Protein AF-A0A6U4EB12-F1 (afdb_monomer_lite)

Foldseek 3Di:
DVVVVVVVVVVVVVVVVVVVVVVVVVVVVVVVVVVVVVVCVLQVAPLQKEWEKEKFWDADPVDGPAIEIDMDTLDIGGPCVQQVDPVLSVQSSVQLVVQDALQFARPDDLVSLVVVLVSNVVSVVVSCVVLVVCVVVVHDHDKFKKKWTFTWHFDPPDPGGHTHTYIYIYTPVRLVVLCVCVVVVHFHHYPDPVCRCVSSVSNSVSVCCVVPVSSIHMDIPDDDDDDDPDPDDPDD

Structure (mmCIF, N/CA/C/O backbone):
data_AF-A0A6U4EB12-F1
#
_entry.id   AF-A0A6U4EB12-F1
#
loop_
_atom_site.group_PDB
_atom_site.id
_atom_site.type_symbol
_atom_site.label_atom_id
_atom_site.label_alt_id
_atom_site.label_comp_id
_atom_site.label_asym_id
_atom_site.label_entity_id
_atom_site.label_seq_id
_atom_site.pdbx_PDB_ins_code
_atom_site.Cartn_x
_atom_site.Cartn_y
_atom_site.Cartn_z
_atom_site.occupancy
_atom_site.B_iso_or_equiv
_atom_site.auth_seq_id
_atom_site.auth_comp_id
_atom_site.auth_asym_id
_atom_site.auth_atom_id
_atom_site.pdbx_PDB_model_num
ATOM 1 N N . MET A 1 1 ? 69.930 -9.845 -41.512 1.00 58.94 1 MET A N 1
ATOM 2 C CA . MET A 1 1 ? 69.292 -9.695 -40.180 1.00 58.94 1 MET A CA 1
ATOM 3 C C . MET A 1 1 ? 68.090 -8.736 -40.204 1.00 58.94 1 MET A C 1
ATOM 5 O O . MET A 1 1 ? 67.512 -8.485 -39.153 1.00 58.94 1 MET A O 1
ATOM 9 N N . ASP A 1 2 ? 67.641 -8.263 -41.375 1.00 63.47 2 ASP A N 1
ATOM 10 C CA . ASP A 1 2 ? 66.684 -7.144 -41.464 1.00 63.47 2 ASP A CA 1
ATOM 11 C C . ASP A 1 2 ? 65.214 -7.553 -41.651 1.00 63.47 2 ASP A C 1
ATOM 13 O O . ASP A 1 2 ? 64.315 -6.820 -41.243 1.00 63.47 2 ASP A O 1
ATOM 17 N N . ALA A 1 3 ? 64.944 -8.763 -42.153 1.00 60.97 3 ALA A N 1
ATOM 18 C CA . ALA A 1 3 ? 63.575 -9.265 -42.326 1.00 60.97 3 ALA A CA 1
ATOM 19 C C . ALA A 1 3 ? 62.827 -9.462 -40.988 1.00 60.97 3 ALA A C 1
ATOM 21 O O . ALA A 1 3 ? 61.626 -9.212 -40.899 1.00 60.97 3 ALA A O 1
ATOM 22 N N . VAL A 1 4 ? 63.544 -9.839 -39.920 1.00 67.56 4 VAL A N 1
ATOM 23 C CA . VAL A 1 4 ? 62.965 -10.045 -38.578 1.00 67.56 4 VAL A CA 1
ATOM 24 C C . VAL A 1 4 ? 62.543 -8.714 -37.937 1.00 67.56 4 VAL A C 1
ATOM 26 O O . VAL A 1 4 ? 61.492 -8.639 -37.304 1.00 67.56 4 VAL A O 1
ATOM 29 N N . LYS A 1 5 ? 63.312 -7.636 -38.156 1.00 67.75 5 LYS A N 1
ATOM 30 C CA . LYS A 1 5 ? 62.988 -6.290 -37.648 1.00 67.75 5 LYS A CA 1
ATOM 31 C C . LYS A 1 5 ? 61.786 -5.670 -38.367 1.00 67.75 5 LYS A C 1
ATOM 33 O O . LYS A 1 5 ? 60.989 -4.974 -37.742 1.00 67.75 5 LYS A O 1
ATOM 38 N N . PHE A 1 6 ? 61.626 -5.949 -39.662 1.00 69.69 6 PHE A N 1
ATOM 39 C CA . PHE A 1 6 ? 60.487 -5.459 -40.440 1.00 69.69 6 PHE A CA 1
ATOM 40 C C . PHE A 1 6 ? 59.164 -6.115 -40.005 1.00 69.69 6 PHE A C 1
ATOM 42 O O . PHE A 1 6 ? 58.177 -5.417 -39.767 1.00 69.69 6 PHE A O 1
ATOM 49 N N . GLY A 1 7 ? 59.164 -7.439 -39.801 1.00 70.50 7 GLY A N 1
ATOM 50 C CA . GLY A 1 7 ? 57.990 -8.171 -39.313 1.00 70.50 7 GLY A CA 1
ATOM 51 C C . GLY A 1 7 ? 57.535 -7.735 -37.914 1.00 70.50 7 GLY A C 1
ATOM 52 O O . GLY A 1 7 ? 56.336 -7.577 -37.681 1.00 70.50 7 GLY A O 1
ATOM 53 N N . SER A 1 8 ? 58.475 -7.454 -37.000 1.00 75.75 8 SER A N 1
ATOM 54 C CA . SER A 1 8 ? 58.134 -7.006 -35.640 1.00 75.75 8 SER A CA 1
ATOM 55 C C . SER A 1 8 ? 57.513 -5.601 -35.618 1.00 75.75 8 SER A C 1
ATOM 57 O O . SER A 1 8 ? 56.608 -5.343 -34.827 1.00 75.75 8 SER A O 1
ATOM 59 N N . SER A 1 9 ? 57.942 -4.701 -36.513 1.00 81.94 9 SER A N 1
ATOM 60 C CA . SER A 1 9 ? 57.385 -3.344 -36.620 1.00 81.94 9 SER A CA 1
ATOM 61 C C . SER A 1 9 ? 55.936 -3.345 -37.122 1.00 81.94 9 SER A C 1
ATOM 63 O O . SER A 1 9 ? 55.099 -2.611 -36.594 1.00 81.94 9 SER A O 1
ATOM 65 N N . ILE A 1 10 ? 55.612 -4.201 -38.098 1.00 81.38 10 ILE A N 1
ATOM 66 C CA . ILE A 1 10 ? 54.242 -4.349 -38.615 1.00 81.38 10 ILE A CA 1
ATOM 67 C C . ILE A 1 10 ? 53.327 -4.970 -37.553 1.00 81.38 10 ILE A C 1
ATOM 69 O O . ILE A 1 10 ? 52.237 -4.451 -37.313 1.00 81.38 10 ILE A O 1
ATOM 73 N N . ALA A 1 11 ? 53.780 -6.026 -36.870 1.00 79.38 11 ALA A N 1
ATOM 74 C CA . ALA A 1 11 ? 53.002 -6.681 -35.820 1.00 79.38 11 ALA A CA 1
ATOM 75 C C . ALA A 1 11 ? 52.651 -5.724 -34.665 1.00 79.38 11 ALA A C 1
ATOM 77 O O . ALA A 1 11 ? 51.507 -5.709 -34.214 1.00 79.38 11 ALA A O 1
ATOM 78 N N . MET A 1 12 ? 53.592 -4.871 -34.234 1.00 79.44 12 MET A N 1
ATOM 79 C CA . MET A 1 12 ? 53.325 -3.860 -33.200 1.00 79.44 12 MET A CA 1
ATOM 80 C C . MET A 1 12 ? 52.279 -2.827 -33.636 1.00 79.44 12 MET A C 1
ATOM 82 O O . MET A 1 12 ? 51.415 -2.469 -32.840 1.00 79.44 12 MET A O 1
ATOM 86 N N . LYS A 1 13 ? 52.308 -2.374 -34.899 1.00 84.25 13 LYS A N 1
ATOM 87 C CA . LYS A 1 13 ? 51.302 -1.434 -35.425 1.00 84.25 13 LYS A CA 1
ATOM 88 C C . LYS A 1 13 ? 49.907 -2.057 -35.494 1.00 84.25 13 LYS A C 1
ATOM 90 O O . LYS A 1 13 ? 48.936 -1.389 -35.159 1.00 84.25 13 LYS A O 1
ATOM 95 N N . ILE A 1 14 ? 49.807 -3.331 -35.883 1.00 83.69 14 ILE A N 1
ATOM 96 C CA . ILE A 1 14 ? 48.529 -4.058 -35.923 1.00 83.69 14 ILE A CA 1
ATOM 97 C C . ILE A 1 14 ? 47.961 -4.232 -34.509 1.00 83.69 14 ILE A C 1
ATOM 99 O O . ILE A 1 14 ? 46.783 -3.959 -34.301 1.00 83.69 14 ILE A O 1
ATOM 103 N N . MET A 1 15 ? 48.786 -4.624 -33.530 1.00 81.12 15 MET A N 1
ATOM 104 C CA . MET A 1 15 ? 48.341 -4.767 -32.137 1.00 81.12 15 MET A CA 1
ATOM 105 C C . MET A 1 15 ? 47.904 -3.429 -31.524 1.00 81.12 15 MET A C 1
ATOM 107 O O . MET A 1 15 ? 46.876 -3.379 -30.852 1.00 81.12 15 MET A O 1
ATOM 111 N N . ALA A 1 16 ? 48.637 -2.340 -31.785 1.00 80.50 16 ALA A N 1
ATOM 112 C CA . ALA A 1 16 ? 48.252 -1.003 -31.331 1.00 80.50 16 ALA A CA 1
ATOM 113 C C . ALA A 1 16 ? 46.906 -0.567 -31.935 1.00 80.50 16 ALA A C 1
ATOM 115 O O . ALA A 1 16 ? 46.008 -0.153 -31.206 1.00 80.50 16 ALA A O 1
ATOM 116 N N . PHE A 1 17 ? 46.726 -0.763 -33.245 1.00 86.50 17 PHE A N 1
ATOM 117 C CA . PHE A 1 17 ? 45.477 -0.454 -33.941 1.00 86.50 17 PHE A CA 1
ATOM 118 C C . PHE A 1 17 ? 44.291 -1.294 -33.433 1.00 86.50 17 PHE A C 1
ATOM 120 O O . PHE A 1 17 ? 43.195 -0.774 -33.233 1.00 86.50 17 PHE A O 1
ATOM 127 N N . GLN A 1 18 ? 44.503 -2.586 -33.155 1.00 87.69 18 GLN A N 1
ATOM 128 C CA . GLN A 1 18 ? 43.494 -3.444 -32.521 1.00 87.69 18 GLN A CA 1
ATOM 129 C C . GLN A 1 18 ? 43.124 -2.953 -31.113 1.00 87.69 18 GLN A C 1
ATOM 131 O O . GLN A 1 18 ? 41.944 -2.955 -30.756 1.00 87.69 18 GLN A O 1
ATOM 136 N N . GLY A 1 19 ? 44.108 -2.498 -30.331 1.00 87.56 19 GLY A N 1
ATOM 137 C CA . GLY A 1 19 ? 43.889 -1.902 -29.013 1.00 87.56 19 GLY A CA 1
ATOM 138 C C . GLY A 1 19 ? 43.045 -0.626 -29.075 1.00 87.56 19 GLY A C 1
ATOM 139 O O . GLY A 1 19 ? 42.091 -0.487 -28.309 1.00 87.56 19 GLY A O 1
ATOM 140 N N . GLU A 1 20 ? 43.334 0.266 -30.026 1.00 89.69 20 GLU A N 1
ATOM 141 C CA . GLU A 1 20 ? 42.561 1.494 -30.255 1.00 89.69 20 GLU A CA 1
ATOM 142 C C . GLU A 1 20 ? 41.112 1.189 -30.654 1.00 89.69 20 GLU A C 1
ATOM 144 O O . GLU A 1 20 ? 40.181 1.730 -30.053 1.00 89.69 20 GLU A O 1
ATOM 149 N N . ILE A 1 21 ? 40.898 0.259 -31.595 1.00 92.00 21 ILE A N 1
ATOM 150 C CA . ILE A 1 21 ? 39.550 -0.174 -31.993 1.00 92.00 21 ILE A CA 1
ATOM 151 C C . ILE A 1 21 ? 38.784 -0.743 -30.792 1.00 92.00 21 ILE A C 1
ATOM 153 O O . ILE A 1 21 ? 37.623 -0.387 -30.575 1.00 92.00 21 ILE A O 1
ATOM 157 N N . SER A 1 22 ? 39.424 -1.597 -29.988 1.00 92.50 22 SER A N 1
ATOM 158 C CA . SER A 1 22 ? 38.798 -2.195 -28.804 1.00 92.50 22 SER A CA 1
ATOM 159 C C . SER A 1 22 ? 38.416 -1.140 -27.759 1.00 92.50 22 SER A C 1
ATOM 161 O O . SER A 1 22 ? 37.347 -1.233 -27.148 1.00 92.50 22 SER A O 1
ATOM 163 N N . ALA A 1 23 ? 39.256 -0.120 -27.557 1.00 92.31 23 ALA A N 1
ATOM 164 C CA . ALA A 1 23 ? 38.980 0.972 -26.628 1.00 92.31 23 ALA A CA 1
ATOM 165 C C . ALA A 1 23 ? 37.786 1.823 -27.090 1.00 92.31 23 ALA A C 1
ATOM 167 O O . ALA A 1 23 ? 36.882 2.089 -26.294 1.00 92.31 23 ALA A O 1
ATOM 168 N N . VAL A 1 24 ? 37.729 2.180 -28.379 1.00 94.25 24 VAL A N 1
ATOM 169 C CA . VAL A 1 24 ? 36.593 2.925 -28.949 1.00 94.25 24 VAL A CA 1
ATOM 170 C C . VAL A 1 24 ? 35.301 2.111 -28.854 1.00 94.25 24 VAL A C 1
ATOM 172 O O . VAL A 1 24 ? 34.283 2.636 -28.403 1.00 94.25 24 VAL A O 1
ATOM 175 N N . ALA A 1 25 ? 35.332 0.821 -29.201 1.00 94.69 25 ALA A N 1
ATOM 176 C CA . ALA A 1 25 ? 34.162 -0.052 -29.097 1.00 94.69 25 ALA A CA 1
ATOM 177 C C . ALA A 1 25 ? 33.647 -0.158 -27.650 1.00 94.69 25 ALA A C 1
ATOM 179 O O . ALA A 1 25 ? 32.443 -0.053 -27.406 1.00 94.69 25 ALA A O 1
ATOM 180 N N . THR A 1 26 ? 34.556 -0.293 -26.680 1.00 96.06 26 THR A N 1
ATOM 181 C CA . THR A 1 26 ? 34.213 -0.343 -25.249 1.00 96.06 26 THR A CA 1
ATOM 182 C C . THR A 1 26 ? 33.589 0.971 -24.777 1.00 96.06 26 THR A C 1
ATOM 184 O O . THR A 1 26 ? 32.567 0.955 -24.091 1.00 96.06 26 THR A O 1
ATOM 187 N N . ALA A 1 27 ? 34.152 2.114 -25.180 1.00 95.69 27 ALA A N 1
ATOM 188 C CA . ALA A 1 27 ? 33.622 3.430 -24.832 1.00 95.69 27 ALA A CA 1
ATOM 189 C C . ALA A 1 27 ? 32.216 3.660 -25.413 1.00 95.69 27 ALA A C 1
ATOM 191 O O . ALA A 1 27 ? 31.328 4.142 -24.706 1.00 95.69 27 ALA A O 1
ATOM 192 N N . LEU A 1 28 ? 31.981 3.259 -26.668 1.00 96.38 28 LEU A N 1
ATOM 193 C CA . LEU A 1 28 ? 30.666 3.350 -27.307 1.00 96.38 28 LEU A CA 1
ATOM 194 C C . LEU A 1 28 ? 29.629 2.450 -26.623 1.00 96.38 28 LEU A C 1
ATOM 196 O O . LEU A 1 28 ? 28.511 2.897 -26.363 1.00 96.38 28 LEU A O 1
ATOM 200 N N . LEU A 1 29 ? 29.997 1.212 -26.274 1.00 96.12 29 LEU A N 1
ATOM 201 C CA . LEU A 1 29 ? 29.122 0.301 -25.528 1.00 96.12 29 LEU A CA 1
ATOM 202 C C . LEU A 1 29 ? 28.783 0.848 -24.136 1.00 96.12 29 LEU A C 1
ATOM 204 O O . LEU A 1 29 ? 27.622 0.797 -23.731 1.00 96.12 29 LEU A O 1
ATOM 208 N N . ALA A 1 30 ? 29.759 1.416 -23.424 1.00 94.62 30 ALA A N 1
ATOM 209 C CA . ALA A 1 30 ? 29.537 2.033 -22.118 1.00 94.62 30 ALA A CA 1
ATOM 210 C C . ALA A 1 30 ? 28.619 3.264 -22.213 1.00 94.62 30 ALA A C 1
ATOM 212 O O . ALA A 1 30 ? 27.693 3.408 -21.412 1.00 94.62 30 ALA A O 1
ATOM 213 N N . ALA A 1 31 ? 28.820 4.122 -23.218 1.00 95.19 31 ALA A N 1
ATOM 214 C CA . ALA A 1 31 ? 27.965 5.280 -23.466 1.00 95.19 31 ALA A CA 1
ATOM 215 C C . ALA A 1 31 ? 26.526 4.861 -23.809 1.00 95.19 31 ALA A C 1
ATOM 217 O O . ALA A 1 31 ? 25.574 5.411 -23.250 1.00 95.19 31 ALA A O 1
ATOM 218 N N . TYR A 1 32 ? 26.359 3.845 -24.662 1.00 95.88 32 TYR A N 1
ATOM 219 C CA . TYR A 1 32 ? 25.049 3.283 -24.987 1.00 95.88 32 TYR A CA 1
ATOM 220 C C . TYR A 1 32 ? 24.372 2.662 -23.760 1.00 95.88 32 TYR A C 1
ATOM 222 O O . TYR A 1 32 ? 23.203 2.942 -23.505 1.00 95.88 32 TYR A O 1
ATOM 230 N N . ALA A 1 33 ? 25.095 1.867 -22.965 1.00 92.06 33 ALA A N 1
ATOM 231 C CA . ALA A 1 33 ? 24.566 1.263 -21.744 1.00 92.06 33 ALA A CA 1
ATOM 232 C C . ALA A 1 33 ? 24.140 2.329 -20.723 1.00 92.06 33 ALA A C 1
ATOM 234 O O . ALA A 1 33 ? 23.057 2.228 -20.145 1.00 92.06 33 ALA A O 1
ATOM 235 N N . SER A 1 34 ? 24.945 3.382 -20.552 1.00 91.44 34 SER A N 1
ATOM 236 C CA . SER A 1 34 ? 24.618 4.534 -19.708 1.00 91.44 34 SER A CA 1
ATOM 237 C C . SER A 1 34 ? 23.357 5.243 -20.199 1.00 91.44 34 SER A C 1
ATOM 239 O O . SER A 1 34 ? 22.399 5.383 -19.439 1.00 91.44 34 SER A O 1
ATOM 241 N N . TYR A 1 35 ? 23.284 5.585 -21.488 1.00 90.81 35 TYR A N 1
ATOM 242 C CA . TYR A 1 35 ? 22.096 6.192 -22.086 1.00 90.81 35 TYR A CA 1
ATOM 243 C C . TYR A 1 35 ? 20.850 5.312 -21.919 1.00 90.81 35 TYR A C 1
ATOM 245 O O . TYR A 1 35 ? 19.819 5.785 -21.441 1.00 90.81 35 TYR A O 1
ATOM 253 N N . ALA A 1 36 ? 20.944 4.021 -22.246 1.00 85.75 36 ALA A N 1
ATOM 254 C CA . ALA A 1 36 ? 19.847 3.071 -22.104 1.00 85.75 36 ALA A CA 1
ATOM 255 C C . ALA A 1 36 ? 19.402 2.941 -20.641 1.00 85.75 36 ALA A C 1
ATOM 257 O O . ALA A 1 36 ? 18.203 2.911 -20.370 1.00 85.75 36 ALA A O 1
ATOM 258 N N . SER A 1 37 ? 20.344 2.919 -19.691 1.00 77.69 37 SER A N 1
ATOM 259 C CA . SER A 1 37 ? 20.028 2.924 -18.263 1.00 77.69 37 SER A CA 1
ATOM 260 C C . SER A 1 37 ? 19.281 4.195 -17.875 1.00 77.69 37 SER A C 1
ATOM 262 O O . SER A 1 37 ? 18.218 4.094 -17.279 1.00 77.69 37 SER A O 1
ATOM 264 N N . ILE A 1 38 ? 19.746 5.376 -18.291 1.00 79.75 38 ILE A N 1
ATOM 265 C CA . ILE A 1 38 ? 19.103 6.658 -17.993 1.00 79.75 38 ILE A CA 1
ATOM 266 C C . ILE A 1 38 ? 17.686 6.692 -18.565 1.00 79.75 38 ILE A C 1
ATOM 268 O O . ILE A 1 38 ? 16.774 7.159 -17.891 1.00 79.75 38 ILE A O 1
ATOM 272 N N . GLN A 1 39 ? 17.469 6.172 -19.774 1.00 78.06 39 GLN A N 1
ATOM 273 C CA . GLN A 1 39 ? 16.131 6.091 -20.363 1.00 78.06 39 GLN A CA 1
ATOM 274 C C . GLN A 1 39 ? 15.225 5.105 -19.614 1.00 78.06 39 GLN A C 1
ATOM 276 O O . GLN A 1 39 ? 14.072 5.434 -19.336 1.00 78.06 39 GLN A O 1
ATOM 281 N N . ARG A 1 40 ? 15.739 3.936 -19.204 1.00 70.75 40 ARG A N 1
ATOM 282 C CA . ARG A 1 40 ? 15.002 2.992 -18.341 1.00 70.75 40 ARG A CA 1
ATOM 283 C C . ARG A 1 40 ? 14.686 3.597 -16.975 1.00 70.75 40 ARG A C 1
ATOM 285 O O . ARG A 1 40 ? 13.578 3.433 -16.497 1.00 70.75 40 ARG A O 1
ATOM 292 N N . TRP A 1 41 ? 15.618 4.339 -16.380 1.00 64.12 41 TRP A N 1
ATOM 293 C CA . TRP A 1 41 ? 15.424 5.075 -15.128 1.00 64.12 41 TRP A CA 1
ATOM 294 C C . TRP A 1 41 ? 14.386 6.193 -15.281 1.00 64.12 41 TRP A C 1
ATOM 296 O O . TRP A 1 41 ? 13.525 6.353 -14.423 1.00 64.12 41 TRP A O 1
ATOM 306 N N . ARG A 1 42 ? 14.407 6.925 -16.402 1.00 66.12 42 ARG A N 1
ATOM 307 C CA . ARG A 1 42 ? 13.419 7.967 -16.742 1.00 66.12 42 ARG A CA 1
ATOM 308 C C . ARG A 1 42 ? 12.013 7.414 -16.939 1.00 66.12 42 ARG A C 1
ATOM 310 O O . ARG A 1 42 ? 11.042 8.109 -16.661 1.00 66.12 42 ARG A O 1
ATOM 317 N N . THR A 1 43 ? 11.918 6.181 -17.421 1.00 63.88 43 THR A N 1
ATOM 318 C CA . THR A 1 43 ? 10.660 5.467 -17.669 1.00 63.88 43 THR A CA 1
ATOM 319 C C . THR A 1 43 ? 10.362 4.424 -16.598 1.00 63.88 43 THR A C 1
ATOM 321 O O . THR A 1 43 ? 9.473 3.604 -16.802 1.00 63.88 43 THR A O 1
ATOM 324 N N . ALA A 1 44 ? 11.082 4.436 -15.468 1.00 59.38 44 ALA A N 1
ATOM 325 C CA . ALA A 1 44 ? 10.983 3.410 -14.438 1.00 59.38 44 ALA A CA 1
ATOM 326 C C . ALA A 1 44 ? 9.608 3.451 -13.759 1.00 59.38 44 ALA A C 1
ATOM 328 O O . ALA A 1 44 ? 9.397 4.087 -12.727 1.00 59.38 44 ALA A O 1
ATOM 329 N N . THR A 1 45 ? 8.658 2.746 -14.358 1.00 64.12 45 THR A N 1
ATOM 330 C CA . THR A 1 45 ? 7.365 2.425 -13.782 1.00 64.12 45 THR A CA 1
ATOM 331 C C . THR A 1 45 ? 7.530 1.139 -12.987 1.00 64.12 45 THR A C 1
ATOM 333 O O . THR A 1 45 ? 7.613 0.042 -13.548 1.00 64.12 45 THR A O 1
ATOM 336 N N . PHE A 1 46 ? 7.558 1.248 -11.661 1.00 71.81 46 PHE A N 1
ATOM 337 C CA . PHE A 1 46 ? 7.603 0.088 -10.767 1.00 71.81 46 PHE A CA 1
ATOM 338 C C . PHE A 1 46 ? 6.207 -0.520 -10.567 1.00 71.81 46 PHE A C 1
ATOM 340 O O . PHE A 1 46 ? 5.895 -1.049 -9.509 1.00 71.81 46 PHE A O 1
ATOM 347 N N . LEU A 1 47 ? 5.357 -0.475 -11.598 1.00 81.31 47 LEU A N 1
ATOM 348 C CA . LEU A 1 47 ? 3.999 -1.031 -11.573 1.00 81.31 47 LEU A CA 1
ATOM 349 C C . LEU A 1 47 ? 3.982 -2.563 -11.498 1.00 81.31 47 LEU A C 1
ATOM 351 O O . LEU A 1 47 ? 2.966 -3.165 -11.165 1.00 81.31 47 LEU A O 1
ATOM 355 N N . HIS A 1 48 ? 5.114 -3.195 -11.804 1.00 87.75 48 HIS A N 1
ATOM 356 C CA . HIS A 1 48 ? 5.299 -4.636 -11.712 1.00 87.75 48 HIS A CA 1
ATOM 357 C C . HIS A 1 48 ? 5.695 -5.100 -10.306 1.00 87.75 48 HIS A C 1
ATOM 359 O O . HIS A 1 48 ? 5.721 -6.304 -10.081 1.00 87.75 48 HIS A O 1
ATOM 365 N N . ILE A 1 49 ? 6.001 -4.188 -9.375 1.00 92.50 49 ILE A N 1
ATOM 366 C CA . ILE A 1 49 ? 6.327 -4.501 -7.979 1.00 92.50 49 ILE A CA 1
ATOM 367 C C . ILE A 1 49 ? 5.192 -3.987 -7.100 1.00 92.50 49 ILE A C 1
ATOM 369 O O . ILE A 1 49 ? 4.811 -2.822 -7.177 1.00 92.50 49 ILE A O 1
ATOM 373 N N . VAL A 1 50 ? 4.666 -4.858 -6.245 1.00 94.12 50 VAL A N 1
ATOM 374 C CA . VAL A 1 50 ? 3.695 -4.498 -5.217 1.00 94.12 50 VAL A CA 1
ATOM 375 C C . VAL A 1 50 ? 4.420 -4.318 -3.896 1.00 94.12 50 VAL A C 1
ATOM 377 O O . VAL A 1 50 ? 5.084 -5.233 -3.404 1.00 94.12 50 VAL A O 1
ATOM 380 N N . ASN A 1 51 ? 4.236 -3.149 -3.294 1.00 95.25 51 ASN A N 1
ATOM 381 C CA . ASN A 1 51 ? 4.610 -2.890 -1.911 1.00 95.25 51 ASN A CA 1
ATOM 382 C C . ASN A 1 51 ? 3.367 -3.081 -1.026 1.00 95.25 51 ASN A C 1
ATOM 384 O O . ASN A 1 51 ? 2.341 -2.455 -1.257 1.00 95.25 51 ASN A O 1
ATOM 388 N N . VAL A 1 52 ? 3.428 -3.948 -0.022 1.00 95.62 52 VAL A N 1
ATOM 389 C CA . VAL A 1 52 ? 2.394 -4.066 1.012 1.00 95.62 52 VAL A CA 1
ATOM 390 C C . VAL A 1 52 ? 2.912 -3.338 2.238 1.00 95.62 52 VAL A C 1
ATOM 392 O O . VAL A 1 52 ? 3.963 -3.709 2.763 1.00 95.62 52 VAL A O 1
ATOM 395 N N . SER A 1 53 ? 2.207 -2.308 2.702 1.00 96.00 53 SER A N 1
ATOM 396 C CA . SER A 1 53 ? 2.649 -1.528 3.860 1.00 96.00 53 SER A CA 1
ATOM 397 C C . SER A 1 53 ? 1.594 -1.465 4.950 1.00 96.00 53 SER A C 1
ATOM 399 O O . SER A 1 53 ? 0.417 -1.250 4.677 1.00 96.00 53 SER A O 1
ATOM 401 N N . LEU A 1 54 ? 2.042 -1.597 6.194 1.00 96.25 54 LEU A N 1
ATOM 402 C CA . LEU A 1 54 ? 1.281 -1.239 7.381 1.00 96.25 54 LEU A CA 1
ATOM 403 C C . LEU A 1 54 ? 1.503 0.245 7.660 1.00 96.25 54 LEU A C 1
ATOM 405 O O . LEU A 1 54 ? 2.651 0.686 7.671 1.00 96.25 54 LEU A O 1
ATOM 409 N N . ASN A 1 55 ? 0.434 1.010 7.857 1.00 96.88 55 ASN A N 1
ATOM 410 C CA . ASN A 1 55 ? 0.494 2.445 8.127 1.00 96.88 55 ASN A CA 1
ATOM 411 C C . ASN A 1 55 ? -0.309 2.734 9.396 1.00 96.88 55 ASN A C 1
ATOM 413 O O . ASN A 1 55 ? -1.417 2.216 9.563 1.00 96.88 55 ASN A O 1
ATOM 417 N N . PHE A 1 56 ? 0.267 3.530 10.287 1.00 96.25 56 PHE A N 1
ATOM 418 C CA . PHE A 1 56 ? -0.280 3.794 11.611 1.00 96.25 56 PHE A CA 1
ATOM 419 C C . PHE A 1 56 ? 0.169 5.170 12.106 1.00 96.25 56 PHE A C 1
ATOM 421 O O . PHE A 1 56 ? 1.153 5.731 11.621 1.00 96.25 56 PHE A O 1
ATOM 428 N N . LEU A 1 57 ? -0.597 5.720 13.042 1.00 96.44 57 LEU A N 1
ATOM 429 C CA . LEU A 1 57 ? -0.294 6.978 13.711 1.00 96.44 57 LEU A CA 1
ATOM 430 C C . LEU A 1 57 ? 0.196 6.676 15.125 1.00 96.44 57 LEU A C 1
ATOM 432 O O . LEU A 1 57 ? -0.426 5.877 15.829 1.00 96.44 57 LEU A O 1
ATOM 436 N N . GLU A 1 58 ? 1.275 7.333 15.531 1.00 95.94 58 GLU A N 1
ATOM 437 C CA . GLU A 1 58 ? 1.761 7.328 16.914 1.00 95.94 58 GLU A CA 1
ATOM 438 C C . GLU A 1 58 ? 1.982 8.768 17.391 1.00 95.94 58 GLU A C 1
ATOM 440 O O . GLU A 1 58 ? 2.142 9.660 16.555 1.00 95.94 58 GLU A O 1
ATOM 445 N N . PRO A 1 59 ? 2.011 9.024 18.710 1.00 95.88 59 PRO A N 1
ATOM 446 C CA . PRO A 1 59 ? 2.393 10.330 19.235 1.00 95.88 59 PRO A CA 1
ATOM 447 C C . PRO A 1 59 ? 3.766 10.764 18.711 1.00 95.88 59 PRO A C 1
ATOM 449 O O . PRO A 1 59 ? 4.712 9.975 18.708 1.00 95.88 59 PRO A O 1
ATOM 452 N N . ASP A 1 60 ? 3.887 12.018 18.280 1.00 94.94 60 ASP A N 1
ATOM 453 C CA . ASP A 1 60 ? 5.163 12.570 17.839 1.00 94.94 60 ASP A CA 1
ATOM 454 C C . ASP A 1 60 ? 6.088 12.748 19.059 1.00 94.94 60 ASP A C 1
ATOM 456 O O . ASP A 1 60 ? 5.787 13.549 19.948 1.00 94.94 60 ASP A O 1
ATOM 460 N N . PRO A 1 61 ? 7.241 12.051 19.122 1.00 91.19 61 PRO A N 1
ATOM 461 C CA . PRO A 1 61 ? 8.153 12.155 20.259 1.00 91.19 61 PRO A CA 1
ATOM 462 C C . PRO A 1 61 ? 8.787 13.546 20.406 1.00 91.19 61 PRO A C 1
ATOM 464 O O . PRO A 1 61 ? 9.393 13.832 21.437 1.00 91.19 61 PRO A O 1
ATOM 467 N N . LYS A 1 62 ? 8.707 14.396 19.375 1.00 93.38 62 LYS A N 1
ATOM 468 C CA . LYS A 1 62 ? 9.279 15.748 19.363 1.00 93.38 62 LYS A CA 1
ATOM 469 C C . LYS A 1 62 ? 8.246 16.834 19.632 1.00 93.38 62 LYS A C 1
ATOM 471 O O . LYS A 1 62 ? 8.634 17.925 20.040 1.00 93.38 62 LYS A O 1
ATOM 476 N N . ASN A 1 63 ? 6.968 16.556 19.386 1.00 93.25 63 ASN A N 1
ATOM 477 C CA . ASN A 1 63 ? 5.900 17.546 19.437 1.00 93.25 63 ASN A CA 1
ATOM 478 C C . ASN A 1 63 ? 4.733 16.999 20.264 1.00 93.25 63 ASN A C 1
ATOM 480 O O . ASN A 1 63 ? 3.904 16.236 19.771 1.00 93.25 63 ASN A O 1
ATOM 484 N N . GLU A 1 64 ? 4.667 17.405 21.532 1.00 92.44 64 GLU A N 1
ATOM 485 C CA . GLU A 1 64 ? 3.604 16.978 22.441 1.00 92.44 64 GLU A CA 1
ATOM 486 C C . GLU A 1 64 ? 2.218 17.343 21.883 1.00 92.44 64 GLU A C 1
ATOM 488 O O . GLU A 1 64 ? 1.990 18.453 21.397 1.00 92.44 64 GLU A O 1
ATOM 493 N N . GLY A 1 65 ? 1.294 16.381 21.925 1.00 89.25 65 GLY A N 1
ATOM 494 C CA . GLY A 1 65 ? -0.061 16.540 21.394 1.00 89.25 65 GLY A CA 1
ATOM 495 C C . GLY A 1 65 ? -0.182 16.433 19.870 1.00 89.25 65 GLY A C 1
ATOM 496 O O . GLY A 1 65 ? -1.291 16.565 19.359 1.00 89.25 65 GLY A O 1
ATOM 497 N N . GLN A 1 66 ? 0.908 16.178 19.138 1.00 92.62 66 GLN A N 1
ATOM 498 C CA . GLN A 1 66 ? 0.859 15.886 17.702 1.00 92.62 66 GLN A CA 1
ATOM 499 C C . GLN A 1 66 ? 0.998 14.385 17.437 1.00 92.62 66 GLN A C 1
ATOM 501 O O . GLN A 1 66 ? 1.579 13.646 18.231 1.00 92.62 66 GLN A O 1
ATOM 506 N N . GLU A 1 67 ? 0.467 13.931 16.302 1.00 95.12 67 GLU A N 1
ATOM 507 C CA . GLU A 1 67 ? 0.678 12.575 15.798 1.00 95.12 67 GLU A CA 1
ATOM 508 C C . GLU A 1 67 ? 1.665 12.588 14.625 1.00 95.12 67 GLU A C 1
ATOM 510 O O . GLU A 1 67 ? 1.645 13.476 13.764 1.00 95.12 67 GLU A O 1
ATOM 515 N N . MET A 1 68 ? 2.503 11.559 14.573 1.00 96.12 68 MET A N 1
ATOM 516 C CA . MET A 1 68 ? 3.410 11.264 13.477 1.00 96.12 68 MET A CA 1
ATOM 517 C C . MET A 1 68 ? 2.915 10.034 12.712 1.00 96.12 68 MET A C 1
ATOM 519 O O . MET A 1 68 ? 2.467 9.039 13.285 1.00 96.12 68 MET A O 1
ATOM 523 N N . LEU A 1 69 ? 2.997 10.112 11.386 1.00 96.75 69 LEU A N 1
ATOM 524 C CA . LEU A 1 69 ? 2.662 9.024 10.483 1.00 96.75 69 LEU A CA 1
ATOM 525 C C . LEU A 1 69 ? 3.863 8.103 10.284 1.00 96.75 69 LEU A C 1
ATOM 527 O O . LEU A 1 69 ? 4.864 8.485 9.669 1.00 96.75 69 LEU A O 1
ATOM 531 N N . PHE A 1 70 ? 3.693 6.858 10.711 1.00 96.50 70 PHE A N 1
ATOM 532 C CA . PHE A 1 70 ? 4.636 5.772 10.511 1.00 96.50 70 PHE A CA 1
ATOM 533 C C . PHE A 1 70 ? 4.137 4.798 9.449 1.00 96.50 70 PHE A C 1
ATOM 535 O O . PHE A 1 70 ? 2.936 4.582 9.250 1.00 96.50 70 PHE A O 1
ATOM 542 N N . PHE A 1 71 ? 5.083 4.157 8.767 1.00 95.50 71 PHE A N 1
ATOM 543 C CA . PHE A 1 71 ? 4.774 3.027 7.903 1.00 95.50 71 PHE A CA 1
ATOM 544 C C . PHE A 1 71 ? 5.884 1.982 7.929 1.00 95.50 71 PHE A C 1
ATOM 546 O O . PHE A 1 71 ? 7.068 2.288 8.066 1.00 95.50 71 PHE A O 1
ATOM 553 N N . ARG A 1 72 ? 5.510 0.718 7.761 1.00 95.81 72 ARG A N 1
ATOM 554 C CA . ARG A 1 72 ? 6.442 -0.407 7.644 1.00 95.81 72 ARG A CA 1
ATOM 555 C C . ARG A 1 72 ? 6.062 -1.238 6.428 1.00 95.81 72 ARG A C 1
ATOM 557 O O . ARG A 1 72 ? 4.896 -1.588 6.251 1.00 95.81 72 ARG A O 1
ATOM 564 N N . THR A 1 73 ? 7.035 -1.538 5.573 1.00 95.44 73 THR A N 1
ATOM 565 C CA . THR A 1 73 ? 6.837 -2.477 4.462 1.00 95.44 73 THR A CA 1
ATOM 566 C C . THR A 1 73 ? 6.747 -3.888 5.036 1.00 95.44 73 THR A C 1
ATOM 568 O O . THR A 1 73 ? 7.699 -4.362 5.648 1.00 95.44 73 THR A O 1
ATOM 571 N N . LEU A 1 74 ? 5.609 -4.549 4.842 1.00 94.88 74 LEU A N 1
ATOM 572 C CA . LEU A 1 74 ? 5.397 -5.948 5.223 1.00 94.88 74 LEU A CA 1
ATOM 573 C C . LEU A 1 74 ? 5.903 -6.905 4.140 1.00 94.88 74 LEU A C 1
ATOM 575 O O . LEU A 1 74 ? 6.386 -7.993 4.437 1.00 94.88 74 LEU A O 1
ATOM 579 N N . LEU A 1 75 ? 5.759 -6.505 2.875 1.00 95.19 75 LEU A N 1
ATOM 580 C CA . LEU A 1 75 ? 6.116 -7.308 1.712 1.00 95.19 75 LEU A CA 1
ATOM 581 C C . LEU A 1 75 ? 6.464 -6.391 0.540 1.00 95.19 75 LEU A C 1
ATOM 583 O O . LEU A 1 75 ? 5.768 -5.409 0.298 1.00 95.19 75 LEU A O 1
ATOM 587 N N . GLU A 1 76 ? 7.492 -6.739 -0.224 1.00 95.00 76 GLU A N 1
ATOM 588 C CA . GLU A 1 76 ? 7.786 -6.106 -1.509 1.00 95.00 76 GLU A CA 1
ATOM 589 C C . GLU A 1 76 ? 8.173 -7.185 -2.513 1.00 95.00 76 GLU A C 1
ATOM 591 O O . GLU A 1 76 ? 9.200 -7.846 -2.356 1.00 95.00 76 GLU A O 1
ATOM 596 N N . ARG A 1 77 ? 7.300 -7.434 -3.492 1.00 95.12 77 ARG A N 1
ATOM 597 C CA . ARG A 1 77 ? 7.459 -8.527 -4.460 1.00 95.12 77 ARG A CA 1
ATOM 598 C C . ARG A 1 77 ? 6.858 -8.172 -5.816 1.00 95.12 77 ARG A C 1
ATOM 600 O O . ARG A 1 77 ? 5.984 -7.306 -5.880 1.00 95.12 77 ARG A O 1
ATOM 607 N N . PRO A 1 78 ? 7.279 -8.849 -6.896 1.00 94.88 78 PRO A N 1
ATOM 608 C CA . PRO A 1 78 ? 6.588 -8.788 -8.174 1.00 94.88 78 PRO A CA 1
ATOM 609 C C . PRO A 1 78 ? 5.076 -9.031 -8.037 1.00 94.88 78 PRO A C 1
ATOM 611 O O . PRO A 1 78 ? 4.638 -9.887 -7.271 1.00 94.88 78 PRO A O 1
ATOM 614 N N . LEU A 1 79 ? 4.269 -8.305 -8.812 1.00 94.06 79 LEU A N 1
ATOM 615 C CA . LEU A 1 79 ? 2.810 -8.431 -8.837 1.00 94.06 79 LEU A CA 1
ATOM 616 C C . LEU A 1 79 ? 2.329 -9.886 -9.043 1.00 94.06 79 LEU A C 1
ATOM 618 O O . LEU A 1 79 ? 1.400 -10.280 -8.335 1.00 94.06 79 LEU A O 1
ATOM 622 N N . PRO A 1 80 ? 2.954 -10.716 -9.909 1.00 94.69 80 PRO A N 1
ATOM 623 C CA . PRO A 1 80 ? 2.581 -12.125 -10.047 1.00 94.69 80 PRO A CA 1
ATOM 624 C C . PRO A 1 80 ? 2.754 -12.968 -8.778 1.00 94.69 80 PRO A C 1
ATOM 626 O O . PRO A 1 80 ? 2.035 -13.951 -8.617 1.00 94.69 80 PRO A O 1
ATOM 629 N N . ASP A 1 81 ? 3.648 -12.569 -7.870 1.00 93.12 81 ASP A N 1
ATOM 630 C CA . ASP A 1 81 ? 3.919 -13.287 -6.618 1.00 93.12 81 ASP A CA 1
ATOM 631 C C . ASP A 1 81 ? 2.939 -12.901 -5.499 1.00 93.12 81 ASP A C 1
ATOM 633 O O . ASP A 1 81 ? 2.837 -13.602 -4.494 1.00 93.12 81 ASP A O 1
ATOM 637 N N . VAL A 1 82 ? 2.242 -11.769 -5.649 1.00 91.75 82 VAL A N 1
ATOM 638 C CA . VAL A 1 82 ? 1.251 -11.260 -4.683 1.00 91.75 82 VAL A CA 1
ATOM 639 C C . VAL A 1 82 ? -0.175 -11.555 -5.153 1.00 91.75 82 VAL A C 1
ATOM 641 O O . VAL A 1 82 ? -1.048 -11.865 -4.346 1.00 91.75 82 VAL A O 1
ATOM 644 N N . VAL A 1 83 ? -0.426 -11.467 -6.461 1.00 92.94 83 VAL A N 1
ATOM 645 C CA . VAL A 1 83 ? -1.739 -11.680 -7.076 1.00 92.94 83 VAL A CA 1
ATOM 646 C C . VAL A 1 83 ? -1.620 -12.796 -8.104 1.00 92.94 83 VAL A C 1
ATOM 648 O O . VAL A 1 83 ? -1.272 -12.565 -9.256 1.00 92.94 83 VAL A O 1
ATOM 651 N N . LEU A 1 84 ? -1.949 -14.024 -7.703 1.00 89.94 84 LEU A N 1
ATOM 652 C CA . LEU A 1 84 ? -1.753 -15.219 -8.540 1.00 89.94 84 LEU A CA 1
ATOM 653 C C . LEU A 1 84 ? -2.650 -15.255 -9.795 1.00 89.94 84 LEU A C 1
ATOM 655 O O . LEU A 1 84 ? -2.328 -15.908 -10.787 1.00 89.94 84 LEU A O 1
ATOM 659 N N . SER A 1 85 ? -3.784 -14.549 -9.778 1.00 94.00 85 SER A N 1
ATOM 660 C CA . SER A 1 85 ? -4.703 -14.482 -10.919 1.00 94.00 85 SER A CA 1
ATOM 661 C C . SER A 1 85 ? -4.193 -13.525 -11.996 1.00 94.00 85 SER A C 1
ATOM 663 O O . SER A 1 85 ? -4.135 -12.318 -11.764 1.00 94.00 85 SER A O 1
ATOM 665 N N . LYS A 1 86 ? -3.944 -14.029 -13.214 1.00 94.06 86 LYS A N 1
ATOM 666 C CA . LYS A 1 86 ? -3.592 -13.197 -14.385 1.00 94.06 86 LYS A CA 1
ATOM 667 C C . LYS A 1 86 ? -4.617 -12.091 -14.662 1.00 94.06 86 LYS A C 1
ATOM 669 O O . LYS A 1 86 ? -4.244 -10.993 -15.063 1.00 94.06 86 LYS A O 1
ATOM 674 N N . GLN A 1 87 ? -5.904 -12.366 -14.432 1.00 93.75 87 GLN A N 1
ATOM 675 C CA . GLN A 1 87 ? -6.955 -11.358 -14.575 1.00 93.75 87 GLN A CA 1
ATOM 676 C C . GLN A 1 87 ? -6.788 -10.245 -13.535 1.00 93.75 87 GLN A C 1
ATOM 678 O O . GLN A 1 87 ? -6.809 -9.075 -13.900 1.00 93.75 87 GLN A O 1
ATOM 683 N N . GLY A 1 88 ? -6.562 -10.600 -12.265 1.00 93.50 88 GLY A N 1
ATOM 684 C CA . GLY A 1 88 ? -6.317 -9.627 -11.196 1.00 93.50 88 GLY A CA 1
ATOM 685 C C . GLY A 1 88 ? -5.061 -8.789 -11.445 1.00 93.50 88 GLY A C 1
ATOM 686 O O . GLY A 1 88 ? -5.093 -7.576 -11.266 1.00 93.50 88 GLY A O 1
ATOM 687 N N . GLN A 1 89 ? -3.989 -9.416 -11.945 1.00 95.00 89 GLN A N 1
ATOM 688 C CA . GLN A 1 89 ? -2.773 -8.715 -12.367 1.00 95.00 89 GLN A CA 1
ATOM 689 C C . GLN A 1 89 ? -3.083 -7.691 -13.468 1.00 95.00 89 GLN A C 1
ATOM 691 O O . GLN A 1 89 ? -2.729 -6.525 -13.336 1.00 95.00 89 GLN A O 1
ATOM 696 N N . SER A 1 90 ? -3.802 -8.102 -14.522 1.00 94.62 90 SER A N 1
ATOM 697 C CA . SER A 1 90 ? -4.157 -7.211 -15.634 1.00 94.62 90 SER A CA 1
ATOM 698 C C . SER A 1 90 ? -5.032 -6.037 -15.191 1.00 94.62 90 SER A C 1
ATOM 700 O O . SER A 1 90 ? -4.801 -4.916 -15.640 1.00 94.62 90 SER A O 1
ATOM 702 N N . VAL A 1 91 ? -6.006 -6.277 -14.308 1.00 94.88 91 VAL A N 1
ATOM 703 C CA . VAL A 1 91 ? -6.853 -5.222 -13.734 1.00 94.88 91 VAL A CA 1
ATOM 704 C C . VAL A 1 91 ? -6.004 -4.225 -12.948 1.00 94.88 91 VAL A C 1
ATOM 706 O O . VAL A 1 91 ? -6.075 -3.032 -13.221 1.00 94.88 91 VAL A O 1
ATOM 709 N N . LEU A 1 92 ? -5.154 -4.697 -12.030 1.00 94.75 92 LEU A N 1
ATOM 710 C CA . LEU A 1 92 ? -4.307 -3.821 -11.218 1.00 94.75 92 LEU A CA 1
ATOM 711 C C . LEU A 1 92 ? -3.343 -2.994 -12.070 1.00 94.75 92 LEU A C 1
ATOM 713 O O . LEU A 1 92 ? -3.227 -1.793 -11.841 1.00 94.75 92 LEU A O 1
ATOM 717 N N . SER A 1 93 ? -2.698 -3.598 -13.073 1.00 93.31 93 SER A N 1
ATOM 718 C CA . SER A 1 93 ? -1.810 -2.871 -13.986 1.00 93.31 93 SER A CA 1
ATOM 719 C C . SER A 1 93 ? -2.557 -1.784 -14.763 1.00 93.31 93 SER A C 1
ATOM 721 O O . SER A 1 93 ? -2.126 -0.634 -14.745 1.00 93.31 93 SER A O 1
ATOM 723 N N . LYS A 1 94 ? -3.714 -2.102 -15.364 1.00 93.25 94 LYS A N 1
ATOM 724 C CA . LYS A 1 94 ? -4.528 -1.122 -16.107 1.00 93.25 94 LYS A CA 1
ATOM 725 C C . LYS A 1 94 ? -5.023 0.013 -15.214 1.00 93.25 94 LYS A C 1
ATOM 727 O O . LYS A 1 94 ? -4.919 1.180 -15.580 1.00 93.25 94 LYS A O 1
ATOM 732 N N . CYS A 1 95 ? -5.538 -0.319 -14.031 1.00 93.56 95 CYS A N 1
ATOM 733 C CA . CYS A 1 95 ? -6.011 0.680 -13.081 1.00 93.56 95 CYS A CA 1
ATOM 734 C C . CYS A 1 95 ? -4.865 1.583 -12.617 1.00 93.56 95 CYS A C 1
ATOM 736 O O . CYS A 1 95 ? -5.052 2.797 -12.572 1.00 93.56 95 CYS A O 1
ATOM 738 N N . ALA A 1 96 ? -3.681 1.024 -12.344 1.00 92.12 96 ALA A N 1
ATOM 739 C CA . ALA A 1 96 ? -2.509 1.798 -11.947 1.00 92.12 96 ALA A CA 1
ATOM 740 C C . ALA A 1 96 ? -2.011 2.729 -13.064 1.00 92.12 96 ALA A C 1
ATOM 742 O O . ALA A 1 96 ? -1.669 3.878 -12.793 1.00 92.12 96 ALA A O 1
ATOM 743 N N . GLU A 1 97 ? -2.021 2.280 -14.321 1.00 89.88 97 GLU A N 1
ATOM 744 C CA . GLU A 1 97 ? -1.698 3.120 -15.485 1.00 89.88 97 GLU A CA 1
ATOM 745 C C . GLU A 1 97 ? -2.685 4.283 -15.662 1.00 89.88 97 GLU A C 1
ATOM 747 O O . GLU A 1 97 ? -2.292 5.367 -16.097 1.00 89.88 97 GLU A O 1
ATOM 752 N N . SER A 1 98 ? -3.953 4.074 -15.294 1.00 90.25 98 SER A N 1
ATOM 753 C CA . SER A 1 98 ? -5.010 5.090 -15.365 1.00 90.25 98 SER A CA 1
ATOM 754 C C . SER A 1 98 ? -5.101 6.013 -14.141 1.00 90.25 98 SER A C 1
ATOM 756 O O . SER A 1 98 ? -5.890 6.955 -14.155 1.00 90.25 98 SER A O 1
ATOM 758 N N . THR A 1 99 ? -4.324 5.766 -13.080 1.00 89.06 99 THR A N 1
ATOM 759 C CA . THR A 1 99 ? -4.391 6.560 -11.845 1.00 89.06 99 THR A CA 1
ATOM 760 C C . THR A 1 99 ? -3.915 7.994 -12.080 1.00 89.06 99 THR A C 1
ATOM 762 O O . THR A 1 99 ? -2.791 8.232 -12.530 1.00 89.06 99 THR A O 1
ATOM 765 N N . ALA A 1 100 ? -4.772 8.964 -11.758 1.00 84.94 100 ALA A N 1
ATOM 766 C CA . ALA A 1 100 ? -4.470 10.381 -11.904 1.00 84.94 100 ALA A CA 1
ATOM 767 C C . ALA A 1 100 ? -3.627 10.920 -10.735 1.00 84.94 100 ALA A C 1
ATOM 769 O O . ALA A 1 100 ? -3.672 10.421 -9.610 1.00 84.94 100 ALA A O 1
ATOM 770 N N . SER A 1 101 ? -2.878 11.996 -10.992 1.00 84.12 101 SER A N 1
ATOM 771 C CA . SER A 1 101 ? -2.164 12.721 -9.935 1.00 84.12 101 SER A CA 1
ATOM 772 C C . SER A 1 101 ? -3.154 13.269 -8.901 1.00 84.12 101 SER A C 1
ATOM 774 O O . SER A 1 101 ? -4.174 13.847 -9.273 1.00 84.12 101 SER A O 1
ATOM 776 N N . GLY A 1 102 ? -2.866 13.075 -7.612 1.00 85.56 102 GLY A N 1
ATOM 777 C CA . GLY A 1 102 ? -3.749 13.484 -6.512 1.00 85.56 102 GLY A CA 1
ATOM 778 C C . GLY A 1 102 ? -4.932 12.547 -6.237 1.00 85.56 102 GLY A C 1
ATOM 779 O O . GLY A 1 102 ? -5.664 12.776 -5.281 1.00 85.56 102 GLY A O 1
ATOM 780 N N . GLN A 1 103 ? -5.108 11.477 -7.018 1.00 90.00 103 GLN A N 1
ATOM 781 C CA . GLN A 1 103 ? -6.123 10.447 -6.784 1.00 90.00 103 GLN A CA 1
ATOM 782 C C . GLN A 1 103 ? -5.433 9.096 -6.594 1.00 90.00 103 GLN A C 1
ATOM 784 O O . GLN A 1 103 ? -5.382 8.304 -7.526 1.00 90.00 103 GLN A O 1
ATOM 789 N N . PRO A 1 104 ? -4.852 8.822 -5.415 1.00 92.88 104 PRO A N 1
ATOM 790 C CA . PRO A 1 104 ? -3.957 7.683 -5.249 1.00 92.88 104 PRO A CA 1
ATOM 791 C C . PRO A 1 104 ? -4.683 6.336 -5.240 1.00 92.88 104 PRO A C 1
ATOM 793 O O . PRO A 1 104 ? -4.027 5.313 -5.383 1.00 92.88 104 PRO A O 1
ATOM 796 N N . LEU A 1 105 ? -6.004 6.297 -5.059 1.00 94.12 105 LEU A N 1
ATOM 797 C CA . LEU A 1 105 ? -6.777 5.056 -5.084 1.00 94.12 105 LEU A CA 1
ATOM 798 C C . LEU A 1 105 ? -6.907 4.519 -6.511 1.00 94.12 105 LEU A C 1
ATOM 800 O O . LEU A 1 105 ? -7.158 5.273 -7.451 1.00 94.12 105 LEU A O 1
ATOM 804 N N . LEU A 1 106 ? -6.783 3.202 -6.673 1.00 94.25 106 LEU A N 1
ATOM 805 C CA . LEU A 1 106 ? -7.030 2.586 -7.973 1.00 94.25 106 LEU A CA 1
ATOM 806 C C . LEU A 1 106 ? -8.522 2.679 -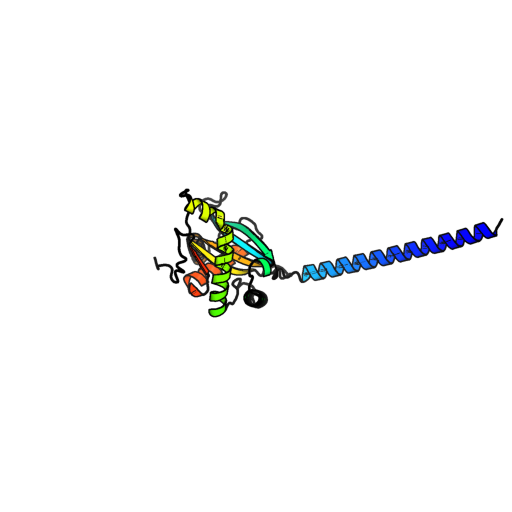8.349 1.00 94.25 106 LEU A C 1
ATOM 808 O O . LEU A 1 106 ? -9.370 2.322 -7.528 1.00 94.25 106 LEU A O 1
ATOM 812 N N . PRO A 1 107 ? -8.862 3.083 -9.589 1.00 92.38 107 PRO A N 1
ATOM 813 C CA . PRO A 1 107 ? -10.246 3.165 -10.056 1.00 92.38 107 PRO A CA 1
ATOM 814 C C . PRO A 1 107 ? -10.786 1.768 -10.399 1.00 92.38 107 PRO A C 1
ATOM 816 O O . PRO A 1 107 ? -10.839 1.367 -11.562 1.00 92.38 107 PRO A O 1
ATOM 819 N N . LEU A 1 108 ? -11.128 0.990 -9.373 1.00 90.81 108 LEU A N 1
ATOM 820 C CA . LEU A 1 108 ? -11.665 -0.364 -9.508 1.00 90.81 108 LEU A CA 1
ATOM 821 C C . LEU A 1 108 ? -13.186 -0.339 -9.701 1.00 90.81 108 LEU A C 1
ATOM 823 O O . LEU A 1 108 ? -13.892 0.431 -9.053 1.00 90.81 108 LEU A O 1
ATOM 827 N N . THR A 1 109 ? -13.703 -1.231 -10.549 1.00 90.69 109 THR A N 1
ATOM 828 C CA . THR A 1 109 ? -15.146 -1.518 -10.587 1.00 90.69 109 THR A CA 1
ATOM 829 C C . THR A 1 109 ? -15.555 -2.320 -9.348 1.00 90.69 109 THR A C 1
ATOM 831 O O . THR A 1 109 ? -14.725 -3.021 -8.769 1.00 90.69 109 THR A O 1
ATOM 834 N N . GLU A 1 110 ? -16.831 -2.292 -8.951 1.00 86.94 110 GLU A N 1
ATOM 835 C CA . GLU A 1 110 ? -17.316 -3.077 -7.799 1.00 86.94 110 GLU A CA 1
ATOM 836 C C . GLU A 1 110 ? -17.037 -4.584 -7.968 1.00 86.94 110 GLU A C 1
ATOM 838 O O . GLU A 1 110 ? -16.574 -5.254 -7.041 1.00 86.94 110 GLU A O 1
ATOM 843 N N . SER A 1 111 ? -17.231 -5.115 -9.182 1.00 89.38 111 SER A N 1
ATOM 844 C CA . SER A 1 111 ? -16.936 -6.520 -9.489 1.00 89.38 111 SER A CA 1
ATOM 845 C C . SER A 1 111 ? -15.447 -6.846 -9.350 1.00 89.38 111 SER A C 1
ATOM 847 O O . SER A 1 111 ? -15.097 -7.925 -8.859 1.00 89.38 111 SER A O 1
ATOM 849 N N . ASP A 1 112 ? -14.567 -5.959 -9.812 1.00 90.12 112 ASP A N 1
ATOM 850 C CA . ASP A 1 112 ? -13.121 -6.159 -9.719 1.00 90.12 112 ASP A CA 1
ATOM 851 C C . ASP A 1 112 ? -12.634 -6.019 -8.277 1.00 90.12 112 ASP A C 1
ATOM 853 O O . ASP A 1 112 ? -11.853 -6.852 -7.811 1.00 90.12 112 ASP A O 1
ATOM 857 N N . ALA A 1 113 ? -13.151 -5.028 -7.546 1.00 88.44 113 ALA A N 1
ATOM 858 C CA . ALA A 1 113 ? -12.878 -4.823 -6.129 1.00 88.44 113 ALA A CA 1
ATOM 859 C C . ALA A 1 113 ? -13.263 -6.062 -5.309 1.00 88.44 113 ALA A C 1
ATOM 861 O O . ALA A 1 113 ? -12.460 -6.540 -4.509 1.00 88.44 113 ALA A O 1
ATOM 862 N N . GLY A 1 114 ? -14.435 -6.656 -5.564 1.00 86.69 114 GLY A N 1
ATOM 863 C CA . GLY A 1 114 ? -14.875 -7.889 -4.907 1.00 86.69 114 GLY A CA 1
ATOM 864 C C . GLY A 1 114 ? -13.922 -9.071 -5.124 1.00 86.69 114 GLY A C 1
ATOM 865 O O . GLY A 1 114 ? -13.546 -9.747 -4.162 1.00 86.69 114 GLY A O 1
ATOM 866 N N . ARG A 1 115 ? -13.472 -9.299 -6.366 1.00 88.06 115 ARG A N 1
ATOM 867 C CA . ARG A 1 115 ? -12.500 -10.365 -6.680 1.00 88.06 115 ARG A CA 1
ATOM 868 C C . ARG A 1 115 ? -11.130 -10.101 -6.067 1.00 88.06 115 ARG A C 1
ATOM 870 O O . ARG A 1 115 ? -10.552 -11.001 -5.457 1.00 88.06 115 ARG A O 1
ATOM 877 N N . LEU A 1 116 ? -10.608 -8.885 -6.227 1.00 90.44 116 LEU A N 1
ATOM 878 C CA . LEU A 1 116 ? -9.305 -8.503 -5.688 1.00 90.44 116 LEU A CA 1
ATOM 879 C C . LEU A 1 116 ? -9.298 -8.582 -4.166 1.00 90.44 116 LEU A C 1
ATOM 881 O O . LEU A 1 116 ? -8.334 -9.089 -3.607 1.00 90.44 116 LEU A O 1
ATOM 885 N N . LYS A 1 117 ? -10.387 -8.191 -3.500 1.00 89.62 117 LYS A N 1
ATOM 886 C CA . LYS A 1 117 ? -10.543 -8.305 -2.047 1.00 89.62 117 LYS A CA 1
ATOM 887 C C . LYS A 1 117 ? -10.294 -9.730 -1.554 1.00 89.62 117 LYS A C 1
ATOM 889 O O . LYS A 1 117 ? -9.514 -9.910 -0.626 1.00 89.62 117 LYS A O 1
ATOM 894 N N . ILE A 1 118 ? -10.895 -10.739 -2.189 1.00 88.12 118 ILE A N 1
ATOM 895 C CA . ILE A 1 118 ? -10.714 -12.151 -1.803 1.00 88.12 118 ILE A CA 1
ATOM 896 C C . ILE A 1 118 ? -9.248 -12.578 -1.969 1.00 88.12 118 ILE A C 1
ATOM 898 O O . ILE A 1 118 ? -8.663 -13.164 -1.058 1.00 88.12 118 ILE A O 1
ATOM 902 N N . LEU A 1 119 ? -8.638 -12.251 -3.113 1.00 88.19 119 LEU A N 1
ATOM 903 C CA . LEU A 1 119 ? -7.233 -12.575 -3.386 1.00 88.19 119 LEU A CA 1
ATOM 904 C C . LEU A 1 119 ? -6.295 -11.899 -2.378 1.00 88.19 119 LEU A C 1
ATOM 906 O O . LEU A 1 119 ? -5.394 -12.537 -1.835 1.00 88.19 119 LEU A O 1
ATOM 910 N N . THR A 1 120 ? -6.544 -10.622 -2.096 1.00 89.88 120 THR A N 1
ATOM 911 C CA . THR A 1 120 ? -5.775 -9.829 -1.146 1.00 89.88 120 THR A CA 1
ATOM 912 C C . THR A 1 120 ? -5.904 -10.368 0.274 1.00 89.88 120 THR A C 1
ATOM 914 O O . THR A 1 120 ? -4.886 -10.513 0.940 1.00 89.88 120 THR A O 1
ATOM 917 N N . ILE A 1 121 ? -7.108 -10.717 0.739 1.00 89.69 121 ILE A N 1
ATOM 918 C CA . ILE A 1 121 ? -7.309 -11.278 2.085 1.00 89.69 121 ILE A CA 1
ATOM 919 C C . ILE A 1 121 ? -6.517 -12.575 2.253 1.00 89.69 121 ILE A C 1
ATOM 921 O O . ILE A 1 121 ? -5.813 -12.730 3.251 1.00 89.69 121 ILE A O 1
ATOM 925 N N . ASN A 1 122 ? -6.563 -13.473 1.266 1.00 87.19 122 ASN A N 1
ATOM 926 C CA . ASN A 1 122 ? -5.798 -14.718 1.314 1.00 87.19 122 ASN A CA 1
ATOM 927 C C . ASN A 1 122 ? -4.294 -14.437 1.427 1.00 87.19 122 ASN A C 1
ATOM 929 O O . ASN A 1 122 ? -3.622 -14.999 2.294 1.00 87.19 122 ASN A O 1
ATOM 933 N N . GLN A 1 123 ? -3.777 -13.510 0.620 1.00 89.06 123 GLN A N 1
ATOM 934 C CA . GLN A 1 123 ? -2.366 -13.140 0.664 1.00 89.06 123 GLN A CA 1
ATOM 935 C C . GLN A 1 123 ? -1.978 -12.488 1.997 1.00 89.06 123 GLN A C 1
ATOM 937 O O . GLN A 1 123 ? -0.959 -12.855 2.581 1.00 89.06 123 GLN A O 1
ATOM 942 N N . LEU A 1 124 ? -2.790 -11.564 2.516 1.00 89.38 124 LEU A N 1
ATOM 943 C CA . LEU A 1 124 ? -2.544 -10.913 3.803 1.00 89.38 124 LEU A CA 1
ATOM 944 C C . LEU A 1 124 ? -2.608 -11.908 4.964 1.00 89.38 124 LEU A C 1
ATOM 946 O O . LEU A 1 124 ? -1.757 -11.847 5.844 1.00 89.38 124 LEU A O 1
ATOM 950 N N . SER A 1 125 ? -3.539 -12.866 4.946 1.00 88.12 125 SER A N 1
ATOM 951 C CA . SER A 1 125 ? -3.661 -13.882 6.001 1.00 88.12 125 SER A CA 1
ATOM 952 C C . SER A 1 125 ? -2.365 -14.679 6.199 1.00 88.12 125 SER A C 1
ATOM 954 O O . SER A 1 125 ? -1.980 -14.953 7.337 1.00 88.12 125 SER A O 1
ATOM 956 N N . SER A 1 126 ? -1.636 -14.948 5.107 1.00 89.06 126 SER A N 1
ATOM 957 C CA . SER A 1 126 ? -0.343 -15.640 5.144 1.00 89.06 126 SER A CA 1
ATOM 958 C C . SER A 1 126 ? 0.748 -14.845 5.873 1.00 89.06 126 SER A C 1
ATOM 960 O O . SER A 1 126 ? 1.613 -15.443 6.510 1.00 89.06 126 SER A O 1
ATOM 962 N N . LEU A 1 127 ? 0.684 -13.506 5.855 1.00 89.94 127 LEU A N 1
ATOM 963 C CA . LEU A 1 127 ? 1.641 -12.635 6.549 1.00 89.94 127 LEU A CA 1
ATOM 964 C C . LEU A 1 127 ? 1.456 -12.670 8.073 1.00 89.94 127 LEU A C 1
ATOM 966 O O . LEU A 1 127 ? 2.386 -12.364 8.815 1.00 89.94 127 LEU A O 1
ATOM 970 N N . PHE A 1 128 ? 0.274 -13.074 8.545 1.00 88.19 128 PHE A N 1
ATOM 971 C CA . PHE A 1 128 ? -0.076 -13.140 9.966 1.00 88.19 128 PHE A CA 1
ATOM 972 C C . PHE A 1 128 ? -0.160 -14.581 10.498 1.00 88.19 128 PHE A C 1
ATOM 974 O O . PHE A 1 128 ? -0.756 -14.814 11.551 1.00 88.19 128 PHE A O 1
ATOM 981 N N . ALA A 1 129 ? 0.452 -15.556 9.811 1.00 89.75 129 ALA A N 1
ATOM 982 C CA . ALA A 1 129 ? 0.407 -16.977 10.180 1.00 89.75 129 ALA A CA 1
ATOM 983 C C . ALA A 1 129 ? 0.837 -17.246 11.637 1.00 89.75 129 ALA A C 1
ATOM 985 O O . ALA A 1 129 ? 0.191 -18.023 12.338 1.00 89.75 129 ALA A O 1
ATOM 986 N N . THR A 1 130 ? 1.868 -16.555 12.134 1.00 90.12 130 THR A N 1
ATOM 987 C CA . THR A 1 130 ? 2.316 -16.679 13.533 1.00 90.12 130 THR A CA 1
ATOM 988 C C . THR A 1 130 ? 1.246 -16.231 14.528 1.00 90.12 130 THR A C 1
ATOM 990 O O . THR A 1 130 ? 1.053 -16.880 15.551 1.00 90.12 130 THR A O 1
ATOM 993 N N . GLY A 1 131 ? 0.509 -15.155 14.230 1.00 88.12 131 GLY A N 1
ATOM 994 C CA . GLY A 1 131 ? -0.596 -14.697 15.076 1.00 88.12 131 GLY A CA 1
ATOM 995 C C . GLY A 1 131 ? -1.718 -15.735 15.154 1.00 88.12 131 GLY A C 1
ATOM 996 O O . GLY A 1 131 ? -2.247 -15.997 16.234 1.00 88.12 131 GLY A O 1
ATOM 997 N N . TRP A 1 132 ? -2.021 -16.390 14.029 1.00 85.12 132 TRP A N 1
ATOM 998 C CA . TRP A 1 132 ? -2.977 -17.499 13.981 1.00 85.12 132 TRP A CA 1
ATOM 999 C C . TRP A 1 132 ? -2.516 -18.706 14.799 1.00 85.12 132 TRP A C 1
ATOM 1001 O O . TRP A 1 132 ? -3.309 -19.245 15.570 1.00 85.12 132 TRP A O 1
ATOM 1011 N N . LEU A 1 133 ? -1.242 -19.093 14.681 1.00 90.94 133 LEU A N 1
ATOM 1012 C CA . LEU A 1 133 ? -0.671 -20.204 15.442 1.00 90.94 133 LEU A CA 1
ATOM 1013 C C . LEU A 1 133 ? -0.664 -19.915 16.947 1.00 90.94 133 LEU A C 1
ATOM 1015 O O . LEU A 1 133 ? -1.140 -20.737 17.725 1.00 90.94 133 LEU A O 1
ATOM 1019 N N . ASN A 1 134 ? -0.194 -18.733 17.353 1.00 90.56 134 ASN A N 1
ATOM 1020 C CA . ASN A 1 134 ? -0.189 -18.313 18.754 1.00 90.56 134 ASN A CA 1
ATOM 1021 C C . ASN A 1 134 ? -1.592 -18.398 19.351 1.00 90.56 134 ASN A C 1
ATOM 1023 O O . ASN A 1 134 ? -1.776 -18.947 20.435 1.00 90.56 134 ASN A O 1
ATOM 1027 N N . LYS A 1 135 ? -2.598 -17.936 18.606 1.00 84.88 135 LYS A N 1
ATOM 1028 C CA . LYS A 1 135 ? -3.982 -18.022 19.057 1.00 84.88 135 LYS A CA 1
ATOM 1029 C C . LYS A 1 135 ? -4.485 -19.461 19.167 1.00 84.88 135 LYS A C 1
ATOM 1031 O O . LYS A 1 135 ? -5.168 -19.782 20.133 1.00 84.88 135 LYS A O 1
ATOM 1036 N N . ALA A 1 136 ? -4.156 -20.324 18.204 1.00 91.19 136 ALA A N 1
ATOM 1037 C CA . ALA A 1 136 ? -4.531 -21.740 18.241 1.00 91.19 136 ALA A CA 1
ATOM 1038 C C . ALA A 1 136 ? -3.925 -22.475 19.450 1.00 91.19 136 ALA A C 1
ATOM 1040 O O . ALA A 1 136 ? -4.535 -23.401 19.976 1.00 91.19 136 ALA A O 1
ATOM 1041 N N . LEU A 1 137 ? -2.759 -22.024 19.918 1.00 94.19 137 LEU A N 1
ATOM 1042 C CA . LEU A 1 137 ? -2.086 -22.523 21.118 1.00 94.19 137 LEU A CA 1
ATOM 1043 C C . LEU A 1 137 ? -2.593 -21.882 22.424 1.00 94.19 137 LEU A C 1
ATOM 1045 O O . LEU A 1 137 ? -2.059 -22.178 23.490 1.00 94.19 137 LEU A O 1
ATOM 1049 N N . GLY A 1 138 ? -3.591 -20.994 22.368 1.00 93.00 138 GLY A N 1
ATOM 1050 C CA . GLY A 1 138 ? -4.099 -20.279 23.542 1.00 93.00 138 GLY A CA 1
ATOM 1051 C C . GLY A 1 138 ? -3.145 -19.211 24.089 1.00 93.00 138 GLY A C 1
ATOM 1052 O O . GLY A 1 138 ? -3.309 -18.771 25.225 1.00 93.00 138 GLY A O 1
ATOM 1053 N N . LEU A 1 139 ? -2.147 -18.786 23.307 1.00 92.38 139 LEU A N 1
ATOM 1054 C CA . LEU A 1 139 ? -1.238 -17.711 23.699 1.00 92.38 139 LEU A CA 1
ATOM 1055 C C . LEU A 1 139 ? -1.920 -16.338 23.555 1.00 92.38 139 LEU A C 1
ATOM 1057 O O . LEU A 1 139 ? -2.792 -16.168 22.695 1.00 92.38 139 LEU A O 1
ATOM 1061 N N . PRO A 1 140 ? -1.510 -15.329 24.348 1.00 90.94 140 PRO A N 1
ATOM 1062 C CA . PRO A 1 140 ? -2.023 -13.971 24.215 1.00 90.94 140 PRO A CA 1
ATOM 1063 C C . PRO A 1 140 ? -1.777 -13.406 22.812 1.00 90.94 140 PRO A C 1
ATOM 1065 O O . PRO A 1 140 ? -0.646 -13.386 22.322 1.00 90.94 140 PRO A O 1
ATOM 1068 N N . VAL A 1 141 ? -2.837 -12.910 22.174 1.00 91.31 141 VAL A N 1
ATOM 1069 C CA . VAL A 1 141 ? -2.775 -12.237 20.871 1.00 91.31 141 VAL A CA 1
ATOM 1070 C C . VAL A 1 141 ? -3.567 -10.938 20.905 1.00 91.31 141 VAL A C 1
ATOM 1072 O O . VAL A 1 141 ? -4.602 -10.841 21.563 1.00 91.31 141 VAL A O 1
ATOM 1075 N N . VAL A 1 142 ? -3.086 -9.936 20.172 1.00 89.06 142 VAL A N 1
ATOM 1076 C CA . VAL A 1 142 ? -3.776 -8.654 20.014 1.00 89.06 142 VAL A CA 1
ATOM 1077 C C . VAL A 1 142 ? -4.594 -8.679 18.730 1.00 89.06 142 VAL A C 1
ATOM 1079 O O . VAL A 1 142 ? -4.099 -9.039 17.665 1.00 89.06 142 VAL A O 1
ATOM 1082 N N . VAL A 1 143 ? -5.854 -8.273 18.847 1.00 87.31 143 VAL A N 1
ATOM 1083 C CA . VAL A 1 143 ? -6.832 -8.257 17.757 1.00 87.31 143 VAL A CA 1
ATOM 1084 C C . VAL A 1 143 ? -7.135 -6.819 17.388 1.00 87.31 143 VAL A C 1
ATOM 1086 O O . VAL A 1 143 ? -7.426 -6.004 18.268 1.00 87.31 143 VAL A O 1
ATOM 1089 N N . ARG A 1 144 ? -7.071 -6.517 16.092 1.00 89.50 144 ARG A N 1
ATOM 1090 C CA . ARG A 1 144 ? -7.373 -5.201 15.519 1.00 89.50 144 ARG A CA 1
ATOM 1091 C C . ARG A 1 144 ? -8.085 -5.351 14.175 1.00 89.50 144 ARG A C 1
ATOM 1093 O O . ARG A 1 144 ? -8.009 -6.405 13.534 1.00 89.50 144 ARG A O 1
ATOM 1100 N N . THR A 1 145 ? -8.779 -4.291 13.772 1.00 90.69 145 THR A N 1
ATOM 1101 C CA . THR A 1 145 ? -9.489 -4.210 12.492 1.00 90.69 145 THR A CA 1
ATOM 1102 C C . THR A 1 145 ? -8.718 -3.308 11.546 1.00 90.69 145 THR A C 1
ATOM 1104 O O . THR A 1 145 ? -8.423 -2.160 11.882 1.00 90.69 145 THR A O 1
ATOM 1107 N N . PHE A 1 146 ? -8.419 -3.824 10.357 1.00 92.69 146 PHE A N 1
ATOM 1108 C CA . PHE A 1 146 ? -7.677 -3.104 9.334 1.00 92.69 146 PHE A CA 1
ATOM 1109 C C . PHE A 1 146 ? -8.521 -2.928 8.076 1.00 92.69 146 PHE A C 1
ATOM 1111 O O . PHE A 1 146 ? -9.225 -3.839 7.632 1.00 92.69 146 PHE A O 1
ATOM 1118 N N . VAL A 1 147 ? -8.400 -1.750 7.481 1.00 94.00 147 VAL A N 1
ATOM 1119 C CA . VAL A 1 147 ? -8.824 -1.459 6.114 1.00 94.00 147 VAL A CA 1
ATOM 1120 C C . VAL A 1 147 ? -7.616 -1.639 5.213 1.00 94.00 147 VAL A C 1
ATOM 1122 O O . VAL A 1 147 ? -6.496 -1.285 5.592 1.00 94.00 147 VAL A O 1
ATOM 1125 N N . PHE A 1 148 ? -7.836 -2.169 4.014 1.00 94.69 148 PHE A N 1
ATOM 1126 C CA . PHE A 1 148 ? -6.833 -2.133 2.968 1.00 94.69 148 PHE A CA 1
ATOM 1127 C C . PHE A 1 148 ? -7.344 -1.506 1.680 1.00 94.69 148 PHE A C 1
ATOM 1129 O O . PHE A 1 148 ? -8.501 -1.680 1.292 1.00 94.69 148 PHE A O 1
ATOM 1136 N N . ALA A 1 149 ? -6.434 -0.821 0.996 1.00 95.38 149 ALA A N 1
ATOM 1137 C CA . ALA A 1 149 ? -6.691 -0.179 -0.280 1.00 95.38 149 ALA A CA 1
ATOM 1138 C C . ALA A 1 149 ? -5.532 -0.417 -1.248 1.00 95.38 149 ALA A C 1
ATOM 1140 O O . ALA A 1 149 ? -4.358 -0.337 -0.869 1.00 95.38 149 ALA A O 1
ATOM 1141 N N . TRP A 1 150 ? -5.878 -0.694 -2.504 1.00 95.31 150 TRP A N 1
ATOM 1142 C CA . TRP A 1 150 ? -4.923 -0.654 -3.600 1.00 95.31 150 TRP A CA 1
ATOM 1143 C C . TRP A 1 150 ? -4.742 0.793 -4.048 1.00 95.31 150 TRP A C 1
ATOM 1145 O O . TRP A 1 150 ? -5.707 1.471 -4.405 1.00 95.31 150 TRP A O 1
ATOM 1155 N N . CYS A 1 151 ? -3.494 1.239 -4.046 1.00 94.88 151 CYS A N 1
ATOM 1156 C CA . CYS A 1 151 ? -3.110 2.602 -4.353 1.00 94.88 151 CYS A CA 1
ATOM 1157 C C . CYS A 1 151 ? -2.011 2.626 -5.419 1.00 94.88 151 CYS A C 1
ATOM 1159 O O . CYS A 1 151 ? -1.164 1.734 -5.477 1.00 94.88 151 CYS A O 1
ATOM 1161 N N . ASN A 1 152 ? -1.971 3.689 -6.209 1.00 92.75 152 ASN A N 1
ATOM 1162 C CA . ASN A 1 152 ? -0.807 4.086 -6.979 1.00 92.75 152 ASN A CA 1
ATOM 1163 C C . ASN A 1 152 ? -0.468 5.537 -6.627 1.00 92.75 152 ASN A C 1
ATOM 1165 O O . ASN A 1 152 ? -1.148 6.475 -7.037 1.00 92.75 152 ASN A O 1
ATOM 1169 N N . GLU A 1 153 ? 0.582 5.720 -5.830 1.00 87.06 153 GLU A N 1
ATOM 1170 C CA . GLU A 1 153 ? 1.061 7.058 -5.492 1.00 87.06 153 GLU A CA 1
ATOM 1171 C C . GLU A 1 153 ? 1.813 7.650 -6.687 1.00 87.06 153 GLU A C 1
ATOM 1173 O O . GLU A 1 153 ? 2.831 7.106 -7.122 1.00 87.06 153 GLU A O 1
ATOM 1178 N N . VAL A 1 154 ? 1.317 8.781 -7.191 1.00 82.00 154 VAL A N 1
ATOM 1179 C CA . VAL A 1 154 ? 1.959 9.575 -8.243 1.00 82.00 154 VAL A CA 1
ATOM 1180 C C . VAL A 1 154 ? 2.459 10.872 -7.615 1.00 82.00 154 VAL A C 1
ATOM 1182 O O . VAL A 1 154 ? 1.658 11.677 -7.145 1.00 82.00 154 VAL A O 1
ATOM 1185 N N . ASP A 1 155 ? 3.777 11.075 -7.587 1.00 76.25 155 ASP A N 1
ATOM 1186 C CA . ASP A 1 155 ? 4.380 12.288 -7.022 1.00 76.25 155 ASP A CA 1
ATOM 1187 C C . ASP A 1 155 ? 4.225 13.479 -7.990 1.00 76.25 155 ASP A C 1
ATOM 1189 O O . ASP A 1 155 ? 4.829 13.455 -9.067 1.00 76.25 155 ASP A O 1
ATOM 1193 N N . PRO A 1 156 ? 3.452 14.528 -7.640 1.00 70.50 156 PRO A N 1
ATOM 1194 C CA . PRO A 1 156 ? 3.222 15.671 -8.522 1.00 70.50 156 PRO A CA 1
ATOM 1195 C C . PRO A 1 156 ? 4.451 16.579 -8.658 1.00 70.50 156 PRO A C 1
ATOM 1197 O O . PRO A 1 156 ? 4.528 17.356 -9.607 1.00 70.50 156 PRO A O 1
ATOM 1200 N N . ARG A 1 157 ? 5.405 16.517 -7.716 1.00 70.94 157 ARG A N 1
ATOM 1201 C CA . ARG A 1 157 ? 6.574 17.414 -7.665 1.00 70.94 157 ARG A CA 1
ATOM 1202 C C . ARG A 1 157 ? 7.750 16.894 -8.485 1.00 70.94 157 ARG A C 1
ATOM 1204 O O . ARG A 1 157 ? 8.718 17.620 -8.703 1.00 70.94 157 ARG A O 1
ATOM 1211 N N . LYS A 1 158 ? 7.701 15.638 -8.930 1.00 64.50 158 LYS A N 1
ATOM 1212 C CA . LYS A 1 158 ? 8.786 15.020 -9.691 1.00 64.50 158 LYS A CA 1
ATOM 1213 C C . LYS A 1 158 ? 8.465 15.031 -11.178 1.00 64.50 158 LYS A C 1
ATOM 1215 O O . LYS A 1 158 ? 7.444 14.518 -11.617 1.00 64.50 158 LYS A O 1
ATOM 1220 N N . THR A 1 159 ? 9.407 15.540 -11.971 1.00 53.78 159 THR A N 1
ATOM 1221 C CA . THR A 1 159 ? 9.402 15.424 -13.441 1.00 53.78 159 THR A CA 1
ATOM 1222 C C . THR A 1 159 ? 9.392 13.967 -13.910 1.00 53.78 159 THR A C 1
ATOM 1224 O O . THR A 1 159 ? 8.975 13.688 -15.030 1.00 53.78 159 THR A O 1
ATOM 1227 N N . MET A 1 160 ? 9.821 13.028 -13.058 1.00 57.47 160 MET A N 1
ATOM 1228 C CA . MET A 1 160 ? 9.679 11.590 -13.279 1.00 57.47 160 MET A CA 1
ATOM 1229 C C . MET A 1 160 ? 8.452 11.037 -12.548 1.00 57.47 160 MET A C 1
ATOM 1231 O O . MET A 1 160 ? 8.348 11.163 -11.327 1.00 57.47 160 MET A O 1
ATOM 1235 N N . ARG A 1 161 ? 7.580 10.334 -13.285 1.00 59.59 161 ARG A N 1
ATOM 1236 C CA . ARG A 1 161 ? 6.483 9.523 -12.732 1.00 59.59 161 ARG A CA 1
ATOM 1237 C C . ARG A 1 161 ? 7.048 8.300 -12.003 1.00 59.59 161 ARG A C 1
ATOM 1239 O O . ARG A 1 161 ? 7.018 7.189 -12.525 1.00 59.59 161 ARG A O 1
ATOM 1246 N N . MET A 1 162 ? 7.548 8.484 -10.783 1.00 64.81 162 MET A N 1
ATOM 1247 C CA . MET A 1 162 ? 7.697 7.351 -9.874 1.00 64.81 162 MET A CA 1
ATOM 1248 C C . MET A 1 162 ? 6.297 6.900 -9.469 1.00 64.81 162 MET A C 1
ATOM 1250 O O . MET A 1 162 ? 5.661 7.527 -8.630 1.00 64.81 162 MET A O 1
ATOM 1254 N N . THR A 1 163 ? 5.826 5.841 -10.118 1.00 78.75 163 THR A N 1
ATOM 1255 C CA . THR A 1 163 ? 4.573 5.157 -9.802 1.00 78.75 163 THR A CA 1
ATOM 1256 C C . THR A 1 163 ? 4.893 3.963 -8.920 1.00 78.75 163 THR A C 1
ATOM 1258 O O . THR A 1 163 ? 5.769 3.155 -9.244 1.00 78.75 163 THR A O 1
ATOM 1261 N N . LYS A 1 164 ? 4.226 3.880 -7.770 1.00 86.50 164 LYS A N 1
ATOM 1262 C CA . LYS A 1 164 ? 4.386 2.771 -6.829 1.00 86.50 164 LYS A CA 1
ATOM 1263 C C . LYS A 1 164 ? 3.026 2.150 -6.576 1.00 86.50 164 LYS A C 1
ATOM 1265 O O . LYS A 1 164 ? 2.215 2.722 -5.849 1.00 86.50 164 LYS A O 1
ATOM 1270 N N . LEU A 1 165 ? 2.815 0.965 -7.148 1.00 93.25 165 LEU A N 1
ATOM 1271 C CA . LEU A 1 165 ? 1.656 0.142 -6.840 1.00 93.25 165 LEU A CA 1
ATOM 1272 C C . LEU A 1 165 ? 1.791 -0.373 -5.402 1.00 93.25 165 LEU A C 1
ATOM 1274 O O . LEU A 1 165 ? 2.736 -1.089 -5.058 1.00 93.25 165 LEU A O 1
ATOM 1278 N N . ARG A 1 166 ? 0.855 0.022 -4.544 1.00 94.06 166 ARG A N 1
ATOM 1279 C CA . ARG A 1 166 ? 0.873 -0.293 -3.120 1.00 94.06 166 ARG A CA 1
ATOM 1280 C C . ARG A 1 166 ? -0.448 -0.889 -2.673 1.00 94.06 166 ARG A C 1
ATOM 1282 O O . ARG A 1 166 ? -1.512 -0.444 -3.080 1.00 94.06 166 ARG A O 1
ATOM 1289 N N . LEU A 1 167 ? -0.363 -1.848 -1.767 1.00 95.81 167 LEU A N 1
ATOM 1290 C CA . LEU A 1 167 ? -1.465 -2.268 -0.924 1.00 95.81 167 LEU A CA 1
ATOM 1291 C C . LEU A 1 167 ? -1.246 -1.679 0.474 1.00 95.81 167 LEU A C 1
ATOM 1293 O O . LEU A 1 167 ? -0.354 -2.111 1.207 1.00 95.81 167 LEU A O 1
ATOM 1297 N N . MET A 1 168 ? -2.016 -0.653 0.824 1.00 96.38 168 MET A N 1
ATOM 1298 C CA . MET A 1 168 ? -1.915 0.008 2.125 1.00 96.38 168 MET A CA 1
ATOM 1299 C C . MET A 1 168 ? -2.864 -0.639 3.115 1.00 96.38 168 MET A C 1
ATOM 1301 O O . MET A 1 168 ? -4.054 -0.693 2.841 1.00 96.38 168 MET A O 1
ATOM 1305 N N . LEU A 1 169 ? -2.345 -1.074 4.261 1.00 96.12 169 LEU A N 1
ATOM 1306 C CA . LEU A 1 169 ? -3.113 -1.502 5.423 1.00 96.12 169 LEU A CA 1
ATOM 1307 C C . LEU A 1 169 ? -3.116 -0.371 6.448 1.00 96.12 169 LEU A C 1
ATOM 1309 O O . LEU A 1 169 ? -2.055 0.183 6.753 1.00 96.12 169 LEU A O 1
ATOM 1313 N N . VAL A 1 170 ? -4.288 -0.047 6.981 1.00 96.12 170 VAL A N 1
ATOM 1314 C CA . VAL A 1 170 ? -4.477 0.999 7.992 1.00 96.12 170 VAL A CA 1
ATOM 1315 C C . VAL A 1 170 ? -5.474 0.509 9.031 1.00 96.12 170 VAL A C 1
ATOM 1317 O O . VAL A 1 170 ? -6.510 -0.048 8.676 1.00 96.12 170 VAL A O 1
ATOM 1320 N N . GLU A 1 171 ? -5.173 0.690 10.313 1.00 95.69 171 GLU A N 1
ATOM 1321 C CA . GLU A 1 171 ? -6.138 0.401 11.378 1.00 95.69 171 GLU A CA 1
ATOM 1322 C C . GLU A 1 171 ? -7.354 1.333 11.259 1.00 95.69 171 GLU A C 1
ATOM 1324 O O . GLU A 1 171 ? -7.191 2.530 11.023 1.00 95.69 171 GLU A O 1
ATOM 1329 N N . VAL A 1 172 ? -8.570 0.808 11.446 1.00 94.94 172 VAL A N 1
ATOM 1330 C CA . VAL A 1 172 ? -9.814 1.603 11.345 1.00 94.94 172 VAL A CA 1
ATOM 1331 C C . VAL A 1 172 ? -9.779 2.829 12.265 1.00 94.94 172 VAL A C 1
ATOM 1333 O O . VAL A 1 172 ? -10.136 3.925 11.839 1.00 94.94 172 VAL A O 1
ATOM 1336 N N . GLU A 1 173 ? -9.294 2.668 13.498 1.00 95.31 173 GLU A N 1
ATOM 1337 C CA . GLU A 1 173 ? -9.172 3.767 14.463 1.00 95.31 173 GLU A CA 1
ATOM 1338 C C . GLU A 1 173 ? -8.197 4.848 13.987 1.00 95.31 173 GLU A C 1
ATOM 1340 O O . GLU A 1 173 ? -8.521 6.034 14.020 1.00 95.31 173 GLU A O 1
ATOM 1345 N N . ALA A 1 174 ? -7.031 4.454 13.464 1.00 95.81 174 ALA A N 1
ATOM 1346 C CA . ALA A 1 174 ? -6.078 5.397 12.884 1.00 95.81 174 ALA A CA 1
ATOM 1347 C C . ALA A 1 174 ? -6.684 6.132 11.677 1.00 95.81 174 ALA A C 1
ATOM 1349 O O . ALA A 1 174 ? -6.481 7.332 11.512 1.00 95.81 174 ALA A O 1
ATOM 1350 N N . LEU A 1 175 ? -7.475 5.438 10.855 1.00 96.19 175 LEU A N 1
ATOM 1351 C CA . LEU A 1 175 ? -8.144 6.030 9.699 1.00 96.19 175 LEU A CA 1
ATOM 1352 C C . LEU A 1 175 ? -9.224 7.049 10.105 1.00 96.19 175 LEU A C 1
ATOM 1354 O O . LEU A 1 175 ? -9.378 8.075 9.439 1.00 96.19 175 LEU A O 1
ATOM 1358 N N . ARG A 1 176 ? -9.940 6.800 11.212 1.00 97.00 176 ARG A N 1
ATOM 1359 C CA . ARG A 1 176 ? -10.883 7.762 11.804 1.00 97.00 176 ARG A CA 1
ATOM 1360 C C . ARG A 1 176 ? -10.154 9.032 12.252 1.00 97.00 176 ARG A C 1
ATOM 1362 O O . ARG A 1 176 ? -10.568 10.120 11.859 1.00 97.00 176 ARG A O 1
ATOM 1369 N N . ARG A 1 177 ? -9.024 8.895 12.954 1.00 96.75 177 ARG A N 1
ATOM 1370 C CA . ARG A 1 177 ? -8.195 10.043 13.366 1.00 96.75 177 ARG A CA 1
ATOM 1371 C C . ARG A 1 177 ? -7.659 10.834 12.173 1.00 96.75 177 ARG A C 1
ATOM 1373 O O . ARG A 1 177 ? -7.791 12.053 12.147 1.00 96.75 177 ARG A O 1
ATOM 1380 N N . VAL A 1 178 ? -7.164 10.162 11.127 1.00 96.81 178 VAL A N 1
ATOM 1381 C CA . VAL A 1 178 ? -6.748 10.834 9.876 1.00 96.81 178 VAL A CA 1
ATOM 1382 C C . VAL A 1 178 ? -7.883 11.675 9.286 1.00 96.81 178 VAL A C 1
ATOM 1384 O O . VAL A 1 178 ? -7.650 12.809 8.864 1.00 96.81 178 VAL A O 1
ATOM 1387 N N . ARG A 1 179 ? -9.113 11.144 9.258 1.00 96.56 179 ARG A N 1
ATOM 1388 C CA . ARG A 1 179 ? -10.284 11.885 8.770 1.00 96.56 179 ARG A CA 1
ATOM 1389 C C . ARG A 1 179 ? -10.562 13.124 9.618 1.00 96.56 179 ARG A C 1
ATOM 1391 O O . ARG A 1 179 ? -10.804 14.186 9.055 1.00 96.56 179 ARG A O 1
ATOM 1398 N N . GLU A 1 180 ? -10.545 12.992 10.940 1.00 96.75 180 GLU A N 1
ATOM 1399 C CA . GLU A 1 180 ? -10.781 14.101 11.871 1.00 96.75 180 GLU A CA 1
ATOM 1400 C C . GLU A 1 180 ? -9.741 15.211 11.699 1.00 96.75 180 GLU A C 1
ATOM 1402 O O . GLU A 1 180 ? -10.115 16.370 11.520 1.00 96.75 180 GLU A O 1
ATOM 1407 N N . MET A 1 181 ? -8.454 14.851 11.639 1.00 96.12 181 MET A N 1
ATOM 1408 C CA . MET A 1 181 ? -7.370 15.797 11.364 1.00 96.12 181 MET A CA 1
ATOM 1409 C C . MET A 1 181 ? -7.602 16.530 10.039 1.00 96.12 181 MET A C 1
ATOM 1411 O O . MET A 1 181 ? -7.555 17.757 9.994 1.00 96.12 181 MET A O 1
ATOM 1415 N N . ALA A 1 182 ? -7.922 15.800 8.966 1.00 95.81 182 ALA A N 1
ATOM 1416 C CA . ALA A 1 182 ? -8.152 16.396 7.652 1.00 95.81 182 ALA A CA 1
ATOM 1417 C C . ALA A 1 182 ? -9.345 17.367 7.639 1.00 95.81 182 ALA A C 1
ATOM 1419 O O . ALA A 1 182 ? -9.251 18.439 7.041 1.00 95.81 182 ALA A O 1
ATOM 1420 N N . LEU A 1 183 ? -10.443 17.038 8.331 1.00 96.12 183 LEU A N 1
ATOM 1421 C CA . LEU A 1 183 ? -11.607 17.925 8.476 1.00 96.12 183 LEU A CA 1
ATOM 1422 C C . LEU A 1 183 ? -11.276 19.214 9.241 1.00 96.12 183 LEU A C 1
ATOM 1424 O O . LEU A 1 183 ? -11.894 20.247 8.996 1.00 96.12 183 LE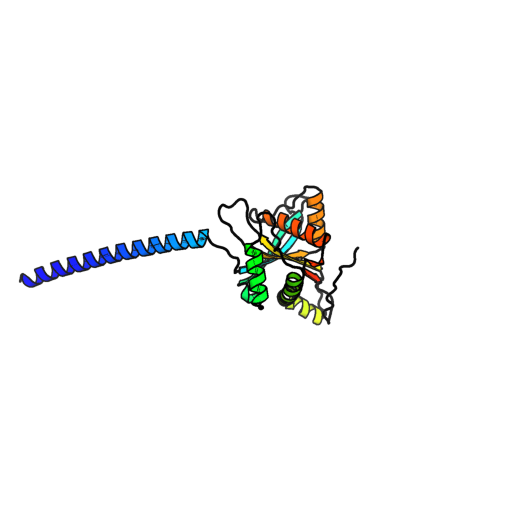U A O 1
ATOM 1428 N N . GLN A 1 184 ? -10.292 19.165 10.137 1.00 96.62 184 GLN A N 1
ATOM 1429 C CA . GLN A 1 184 ? -9.792 20.317 10.891 1.00 96.62 184 GLN A CA 1
ATOM 1430 C C . GLN A 1 184 ? -8.678 21.085 10.155 1.00 96.62 184 GLN A C 1
ATOM 1432 O O . GLN A 1 184 ? -8.131 22.042 10.701 1.00 96.62 184 GLN A O 1
ATOM 1437 N N . GLY A 1 185 ? -8.307 20.672 8.937 1.00 95.56 185 GLY A N 1
ATOM 1438 C CA . GLY A 1 185 ? -7.173 21.243 8.203 1.00 95.56 185 GLY A CA 1
ATOM 1439 C C . GLY A 1 185 ? -5.805 20.896 8.807 1.00 95.56 185 GLY A C 1
ATOM 1440 O O . GLY A 1 185 ? -4.812 21.553 8.500 1.00 95.56 185 GLY A O 1
ATOM 1441 N N . GLN A 1 186 ? -5.745 19.881 9.671 1.00 94.62 186 GLN A N 1
ATOM 1442 C CA . GLN A 1 186 ? -4.531 19.387 10.313 1.00 94.62 186 GLN A CA 1
ATOM 1443 C C . GLN A 1 186 ? -3.909 18.224 9.529 1.00 94.62 186 GLN A C 1
ATOM 1445 O O . GLN A 1 186 ? -4.560 17.548 8.728 1.00 94.62 186 GLN A O 1
ATOM 1450 N N . ARG A 1 187 ? -2.621 17.970 9.782 1.00 94.75 187 ARG A N 1
ATOM 1451 C CA . ARG A 1 187 ? -1.845 16.907 9.136 1.00 94.75 187 ARG A CA 1
ATOM 1452 C C . ARG A 1 187 ? -0.870 16.275 10.122 1.00 94.75 187 ARG A C 1
ATOM 1454 O O . ARG A 1 187 ? -0.181 16.999 10.833 1.00 94.75 187 ARG A O 1
ATOM 1461 N N . ALA A 1 188 ? -0.762 14.948 10.103 1.00 94.75 188 ALA A N 1
ATOM 1462 C CA . ALA A 1 188 ? 0.312 14.249 10.803 1.00 94.75 188 ALA A CA 1
ATOM 1463 C C . ALA A 1 188 ? 1.636 14.419 10.043 1.00 94.75 188 ALA A C 1
ATOM 1465 O O . ALA A 1 188 ? 1.696 14.203 8.825 1.00 94.75 188 ALA A O 1
ATOM 1466 N N . ALA A 1 189 ? 2.704 14.786 10.749 1.00 94.19 189 ALA A N 1
ATOM 1467 C CA . ALA A 1 189 ? 4.033 14.836 10.151 1.00 94.19 189 ALA A CA 1
ATOM 1468 C C . ALA A 1 189 ? 4.465 13.412 9.753 1.00 94.19 189 ALA A C 1
ATOM 1470 O O . ALA A 1 189 ? 4.249 12.477 10.523 1.00 94.19 189 ALA A O 1
ATOM 1471 N N . PRO A 1 190 ? 5.049 13.185 8.567 1.00 94.00 190 PRO A N 1
ATOM 1472 C CA . PRO A 1 190 ? 5.550 11.862 8.221 1.00 94.00 190 PRO A CA 1
ATOM 1473 C C . PRO A 1 190 ? 6.874 11.564 8.945 1.00 94.00 190 PRO A C 1
ATOM 1475 O O . PRO A 1 190 ? 7.696 12.463 9.117 1.00 94.00 190 PRO A O 1
ATOM 1478 N N . GLU A 1 191 ? 7.129 10.291 9.271 1.00 92.00 191 GLU A N 1
ATOM 1479 C CA . GLU A 1 191 ? 8.428 9.817 9.801 1.00 92.00 191 GLU A CA 1
ATOM 1480 C C . GLU A 1 191 ? 9.599 10.225 8.886 1.00 92.00 191 GLU A C 1
ATOM 1482 O O . GLU A 1 191 ? 10.692 10.555 9.347 1.00 92.00 191 GLU A O 1
ATOM 1487 N N . PHE A 1 192 ? 9.347 10.257 7.572 1.00 89.06 192 PHE A N 1
ATOM 1488 C CA . PHE A 1 192 ? 10.314 10.654 6.554 1.00 89.06 192 PHE A CA 1
ATOM 1489 C C . PHE A 1 192 ? 9.720 11.692 5.594 1.00 89.06 192 PHE A C 1
ATOM 1491 O O . PHE A 1 192 ? 8.589 11.507 5.136 1.00 89.06 192 PHE A O 1
ATOM 1498 N N . PRO A 1 193 ? 10.483 12.718 5.165 1.00 86.44 193 PRO A N 1
ATOM 1499 C CA . PRO A 1 193 ? 9.990 13.728 4.223 1.00 86.44 193 PRO A CA 1
ATOM 1500 C C . PRO A 1 193 ? 9.434 13.143 2.916 1.00 86.44 193 PRO A C 1
ATOM 1502 O O . PRO A 1 193 ? 8.478 13.659 2.349 1.00 86.44 193 PRO A O 1
ATOM 1505 N N . GLN A 1 194 ? 9.988 12.025 2.438 1.00 82.50 194 GLN A N 1
ATOM 1506 C CA . GLN A 1 194 ? 9.551 11.374 1.198 1.00 82.50 194 GLN A CA 1
ATOM 1507 C C . GLN A 1 194 ? 8.179 10.692 1.319 1.00 82.50 194 GLN A C 1
ATOM 1509 O O . GLN A 1 194 ? 7.617 10.280 0.305 1.00 82.50 194 GLN A O 1
ATOM 1514 N N . ALA A 1 195 ? 7.648 10.548 2.535 1.00 85.25 195 ALA A N 1
ATOM 1515 C CA . ALA A 1 195 ? 6.336 9.973 2.804 1.00 85.25 195 ALA A CA 1
ATOM 1516 C C . ALA A 1 195 ? 5.248 11.038 2.994 1.00 85.25 195 ALA A C 1
ATOM 1518 O O . ALA A 1 195 ? 4.155 10.705 3.439 1.00 85.25 195 ALA A O 1
ATOM 1519 N N . GLU A 1 196 ? 5.510 12.296 2.620 1.00 86.25 196 GLU A N 1
ATOM 1520 C CA . GLU A 1 196 ? 4.524 13.380 2.679 1.00 86.25 196 GLU A CA 1
ATOM 1521 C C . GLU A 1 196 ? 3.201 12.959 2.020 1.00 86.25 196 GLU A C 1
ATOM 1523 O O . GLU A 1 196 ? 2.171 12.992 2.682 1.00 86.25 196 GLU A O 1
ATOM 1528 N N . LEU A 1 197 ? 3.229 12.418 0.797 1.00 89.75 197 LEU A N 1
ATOM 1529 C CA . LEU A 1 197 ? 2.036 11.970 0.051 1.00 89.75 197 LEU A CA 1
ATOM 1530 C C . LEU A 1 197 ? 1.243 10.838 0.727 1.00 89.75 197 LEU A C 1
ATOM 1532 O O . LEU A 1 197 ? 0.097 10.563 0.358 1.00 89.75 197 LEU A O 1
ATOM 1536 N N . ARG A 1 198 ? 1.839 10.154 1.710 1.00 92.25 198 ARG A N 1
ATOM 1537 C CA . ARG A 1 198 ? 1.199 9.022 2.378 1.00 92.25 198 ARG A CA 1
ATOM 1538 C C . ARG A 1 198 ? -0.003 9.470 3.196 1.00 92.25 198 ARG A C 1
ATOM 1540 O O . ARG A 1 198 ? -1.012 8.770 3.201 1.00 92.25 198 ARG A O 1
ATOM 1547 N N . PHE A 1 199 ? 0.085 10.637 3.834 1.00 94.38 199 PHE A N 1
ATOM 1548 C CA . PHE A 1 199 ? -1.039 11.181 4.588 1.00 94.38 199 PHE A CA 1
ATOM 1549 C C . PHE A 1 199 ? -2.213 11.505 3.658 1.00 94.38 199 PHE A C 1
ATOM 1551 O O . PHE A 1 199 ? -3.325 11.070 3.927 1.00 94.38 199 PHE A O 1
ATOM 1558 N N . ASP A 1 200 ? -1.968 12.146 2.509 1.00 94.19 200 ASP A N 1
ATOM 1559 C CA . ASP A 1 200 ? -3.022 12.434 1.514 1.00 94.19 200 ASP A CA 1
ATOM 1560 C C . ASP A 1 200 ? -3.683 11.153 0.990 1.00 94.19 200 ASP A C 1
ATOM 1562 O O . ASP A 1 200 ? -4.896 11.085 0.771 1.00 94.19 200 ASP A O 1
ATOM 1566 N N . THR A 1 201 ? -2.883 10.097 0.843 1.00 94.94 201 THR A N 1
ATOM 1567 C CA . THR A 1 201 ? -3.392 8.777 0.476 1.00 94.94 201 THR A CA 1
ATOM 1568 C C . THR A 1 201 ? -4.275 8.196 1.574 1.00 94.94 201 THR A C 1
ATOM 1570 O O . THR A 1 201 ? -5.361 7.708 1.274 1.00 94.94 201 THR A O 1
ATOM 1573 N N . MET A 1 202 ? -3.884 8.298 2.846 1.00 96.06 202 MET A N 1
ATOM 1574 C CA . MET A 1 202 ? -4.735 7.870 3.963 1.00 96.06 202 MET A CA 1
ATOM 1575 C C . MET A 1 202 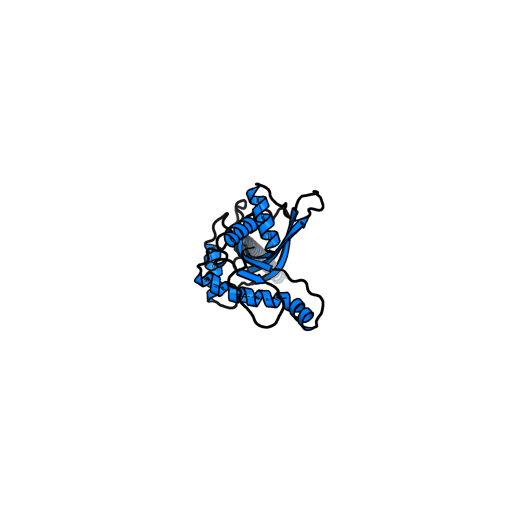? -6.015 8.698 4.077 1.00 96.06 202 MET A C 1
ATOM 1577 O O . MET A 1 202 ? -7.061 8.124 4.356 1.00 96.06 202 MET A O 1
ATOM 1581 N N . VAL A 1 203 ? -5.968 10.005 3.804 1.00 96.31 203 VAL A N 1
ATOM 1582 C CA . VAL A 1 203 ? -7.169 10.853 3.732 1.00 96.31 203 VAL A CA 1
ATOM 1583 C C . VAL A 1 203 ? -8.106 10.358 2.631 1.00 96.31 203 VAL A C 1
ATOM 1585 O O . VAL A 1 203 ? -9.305 10.219 2.864 1.00 96.31 203 VAL A O 1
ATOM 1588 N N . SER A 1 204 ? -7.563 10.007 1.461 1.00 95.12 204 SER A N 1
ATOM 1589 C CA . SER A 1 204 ? -8.342 9.434 0.354 1.00 95.12 204 SER A CA 1
ATOM 1590 C C . SER A 1 204 ? -8.968 8.087 0.733 1.00 95.12 204 SER A C 1
ATOM 1592 O O . SER A 1 204 ? -10.146 7.857 0.464 1.00 95.12 204 SER A O 1
ATOM 1594 N N . ILE A 1 205 ? -8.208 7.212 1.406 1.00 95.50 205 ILE A N 1
ATOM 1595 C CA . ILE A 1 205 ? -8.707 5.928 1.925 1.00 95.50 205 ILE A CA 1
ATOM 1596 C C . ILE A 1 205 ? -9.819 6.165 2.951 1.00 95.50 205 ILE A C 1
ATOM 1598 O O . ILE A 1 205 ? -10.842 5.490 2.898 1.00 95.50 205 ILE A O 1
ATOM 1602 N N . ALA A 1 206 ? -9.649 7.128 3.860 1.00 96.00 206 ALA A N 1
ATOM 1603 C CA . ALA A 1 206 ? -10.636 7.448 4.882 1.00 96.00 206 ALA A CA 1
ATOM 1604 C C . ALA A 1 206 ? -11.937 7.953 4.252 1.00 96.00 206 ALA A C 1
ATOM 1606 O O . ALA A 1 206 ? -13.011 7.452 4.578 1.00 96.00 206 ALA A O 1
ATOM 1607 N N . ALA A 1 207 ? -11.841 8.893 3.309 1.00 94.50 207 ALA A N 1
ATOM 1608 C CA . ALA A 1 207 ? -12.993 9.408 2.580 1.00 94.50 207 ALA A CA 1
ATOM 1609 C C . ALA A 1 207 ? -13.757 8.278 1.874 1.00 94.50 207 ALA A C 1
ATOM 1611 O O . ALA A 1 207 ? -14.957 8.130 2.089 1.00 94.50 207 ALA A O 1
ATOM 1612 N N . ALA A 1 208 ? -13.056 7.434 1.113 1.00 91.69 208 ALA A N 1
ATOM 1613 C CA . ALA A 1 208 ? -13.672 6.313 0.410 1.00 91.69 208 ALA A CA 1
ATOM 1614 C C . ALA A 1 208 ? -14.289 5.284 1.371 1.00 91.69 208 ALA A C 1
ATOM 1616 O O . ALA A 1 208 ? -15.430 4.880 1.176 1.00 91.69 208 ALA A O 1
ATOM 1617 N N . HIS A 1 209 ? -13.578 4.898 2.435 1.00 92.62 209 HIS A N 1
ATOM 1618 C CA . HIS A 1 209 ? -14.054 3.909 3.402 1.00 92.62 209 HIS A CA 1
ATOM 1619 C C . HIS A 1 209 ? -15.318 4.366 4.137 1.00 92.62 209 HIS A C 1
ATOM 1621 O O . HIS A 1 209 ? -16.261 3.592 4.260 1.00 92.62 209 HIS A O 1
ATOM 1627 N N . PHE A 1 210 ? -15.349 5.611 4.621 1.00 91.94 210 PHE A N 1
ATOM 1628 C CA . PHE A 1 210 ? -16.488 6.123 5.385 1.00 91.94 210 PHE A CA 1
ATOM 1629 C C . PHE A 1 210 ? -17.656 6.592 4.502 1.00 91.94 210 PHE A C 1
ATOM 1631 O O . PHE A 1 210 ? -18.750 6.791 5.025 1.00 91.94 210 PHE A O 1
ATOM 1638 N N . GLN A 1 211 ? -17.446 6.763 3.193 1.00 90.19 211 GLN A N 1
ATOM 1639 C CA . GLN A 1 211 ? -18.507 7.072 2.231 1.00 90.19 211 GLN A CA 1
ATOM 1640 C C . GLN A 1 211 ? -19.133 5.805 1.635 1.00 90.19 211 GLN A C 1
ATOM 1642 O O . GLN A 1 211 ? -20.356 5.685 1.611 1.00 90.19 211 GLN A O 1
ATOM 1647 N N . ASP A 1 212 ? -18.308 4.872 1.156 1.00 81.62 212 ASP A N 1
ATOM 1648 C CA . ASP A 1 212 ? -18.746 3.599 0.581 1.00 81.62 212 ASP A CA 1
ATOM 1649 C C . ASP A 1 212 ? -17.759 2.468 0.933 1.00 81.62 212 ASP A C 1
ATOM 1651 O O . ASP A 1 212 ? -16.797 2.199 0.199 1.00 81.62 212 ASP A O 1
ATOM 1655 N N . PRO A 1 213 ? -18.005 1.749 2.044 1.00 77.88 213 PRO A N 1
ATOM 1656 C CA . PRO A 1 213 ? -17.142 0.660 2.484 1.00 77.88 213 PRO A CA 1
ATOM 1657 C C . PRO A 1 213 ? -16.971 -0.468 1.456 1.00 77.88 213 PRO A C 1
ATOM 1659 O O . PRO A 1 213 ? -16.007 -1.224 1.562 1.00 77.88 213 PRO A O 1
ATOM 1662 N N . LYS A 1 214 ? -17.872 -0.617 0.471 1.00 72.81 214 LYS A N 1
ATOM 1663 C CA . LYS A 1 214 ? -17.860 -1.746 -0.477 1.00 72.81 214 LYS A CA 1
ATOM 1664 C C . LYS A 1 214 ? -16.688 -1.703 -1.451 1.00 72.81 214 LYS A C 1
ATOM 1666 O O . LYS A 1 214 ? -16.228 -2.757 -1.894 1.00 72.81 214 LYS A O 1
ATOM 1671 N N . LEU A 1 215 ? -16.205 -0.501 -1.761 1.00 62.81 215 LEU A N 1
ATOM 1672 C CA . LEU A 1 215 ? -15.049 -0.280 -2.633 1.00 62.81 215 LEU A CA 1
ATOM 1673 C C . LEU A 1 215 ? -13.720 -0.581 -1.931 1.00 62.81 215 LEU A C 1
ATOM 1675 O O . LEU A 1 215 ? -12.681 -0.665 -2.586 1.00 62.81 215 LEU A O 1
ATOM 1679 N N . MET A 1 216 ? -13.753 -0.771 -0.610 1.00 70.94 216 MET A N 1
ATOM 1680 C CA . MET A 1 216 ? -12.589 -1.074 0.208 1.00 70.94 216 MET A CA 1
ATOM 1681 C C . MET A 1 216 ? -12.625 -2.510 0.722 1.00 70.94 216 MET A C 1
ATOM 1683 O O . MET A 1 216 ? -13.670 -3.128 0.939 1.00 70.94 216 MET A O 1
ATOM 1687 N N . GLY A 1 217 ? -11.436 -3.066 0.922 1.00 60.84 217 GLY A N 1
ATOM 1688 C CA . GLY A 1 217 ? -11.289 -4.301 1.664 1.00 60.84 217 GLY A CA 1
ATOM 1689 C C . GLY A 1 217 ? -11.218 -4.011 3.155 1.00 60.84 217 GLY A C 1
ATOM 1690 O O . GLY A 1 217 ? -10.495 -3.114 3.582 1.00 60.84 217 GLY A O 1
ATOM 1691 N N . GLY A 1 218 ? -11.935 -4.787 3.958 1.00 57.56 218 GLY A N 1
ATOM 1692 C CA . GLY A 1 218 ? -11.736 -4.850 5.399 1.00 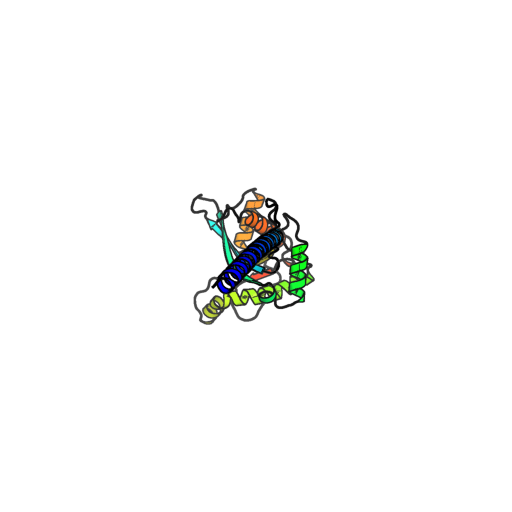57.56 218 GLY A CA 1
ATOM 1693 C C . GLY A 1 218 ? -11.353 -6.269 5.780 1.00 57.56 218 GLY A C 1
ATOM 1694 O O . GLY A 1 218 ? -11.889 -7.226 5.218 1.00 57.56 218 GLY A O 1
ATOM 1695 N N . PHE A 1 219 ? -10.434 -6.420 6.725 1.00 56.91 219 PHE A N 1
ATOM 1696 C CA . PHE A 1 219 ? -10.314 -7.669 7.461 1.00 56.91 219 PHE A CA 1
ATOM 1697 C C . PHE A 1 219 ? -10.129 -7.363 8.938 1.00 56.91 219 PHE A C 1
ATOM 1699 O O . PHE A 1 219 ? -9.389 -6.464 9.347 1.00 56.91 219 PHE A O 1
ATOM 1706 N N . ARG A 1 220 ? -10.830 -8.140 9.751 1.00 51.81 220 ARG A N 1
ATOM 1707 C CA . ARG A 1 220 ? -10.623 -8.166 11.184 1.00 51.81 220 ARG A CA 1
ATOM 1708 C C . ARG A 1 220 ? -9.761 -9.377 11.487 1.00 51.81 220 ARG A C 1
ATOM 1710 O O . ARG A 1 220 ? -10.071 -10.485 11.058 1.00 51.81 220 ARG A O 1
ATOM 1717 N N . LEU A 1 221 ? -8.660 -9.171 12.201 1.00 54.03 221 LEU A N 1
ATOM 1718 C CA . LEU A 1 221 ? -7.841 -10.278 12.690 1.00 54.03 221 LEU A CA 1
ATOM 1719 C C . LEU A 1 221 ? -8.520 -10.896 13.919 1.00 54.03 221 LEU A C 1
ATOM 1721 O O . LEU A 1 221 ? -8.031 -10.771 15.035 1.00 54.03 221 LEU A O 1
ATOM 1725 N N . GLU A 1 222 ? -9.693 -11.502 13.735 1.00 36.72 222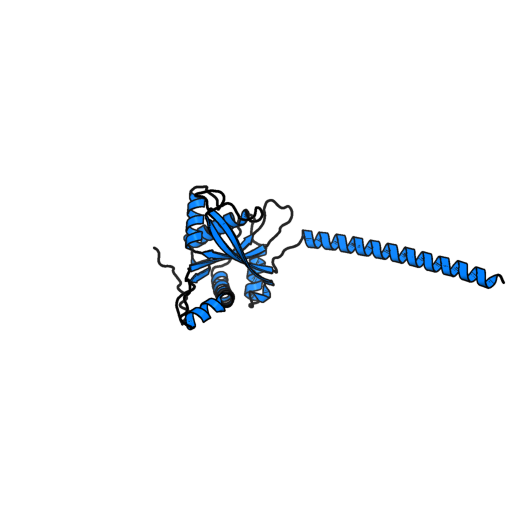 GLU A N 1
ATOM 1726 C CA . GLU A 1 222 ? -10.459 -12.126 14.818 1.00 36.72 222 GLU A CA 1
ATOM 1727 C C . GLU A 1 222 ? -9.805 -13.425 15.298 1.00 36.72 222 GLU A C 1
ATOM 1729 O O . GLU A 1 222 ? -9.211 -14.163 14.516 1.00 36.72 222 GLU A O 1
ATOM 1734 N N . PRO A 1 223 ? -9.925 -13.816 16.576 1.00 33.41 223 PRO A N 1
ATOM 1735 C CA . PRO A 1 223 ? -11.038 -14.599 17.054 1.00 33.41 223 PRO A CA 1
ATOM 1736 C C . PRO A 1 223 ? -11.736 -15.619 16.153 1.00 33.41 223 PRO A C 1
ATOM 1738 O O . PRO A 1 223 ? -12.936 -15.483 16.079 1.00 33.41 223 PRO A O 1
ATOM 1741 N N . TYR A 1 224 ? -11.131 -16.597 15.464 1.00 41.44 224 TYR A N 1
ATOM 1742 C CA . TYR A 1 224 ? -11.566 -18.016 15.577 1.00 41.44 224 TYR A CA 1
ATOM 1743 C C . TYR A 1 224 ? -11.872 -18.651 14.200 1.00 41.44 224 TYR A C 1
ATOM 1745 O O . TYR A 1 224 ? -11.707 -18.006 13.168 1.00 41.44 224 TYR A O 1
ATOM 1753 N N . TRP A 1 225 ? -12.156 -19.956 14.213 1.00 36.41 225 TRP A N 1
ATOM 1754 C CA . TRP A 1 225 ? -12.399 -20.834 13.065 1.00 36.41 225 TRP A CA 1
ATOM 1755 C C . TRP A 1 225 ? -13.654 -20.426 12.287 1.00 36.41 225 TRP A C 1
ATOM 1757 O O . TRP A 1 225 ? -14.650 -20.031 12.878 1.00 36.41 225 TRP A O 1
ATOM 1767 N N . ALA A 1 226 ? -13.588 -20.630 10.971 1.00 29.94 226 ALA A N 1
ATOM 1768 C CA . ALA A 1 226 ? -14.551 -20.249 9.937 1.00 29.94 226 ALA A CA 1
ATOM 1769 C C . ALA A 1 226 ? -14.445 -18.778 9.471 1.00 29.94 226 ALA A C 1
ATOM 1771 O O . ALA A 1 226 ? -14.564 -17.855 10.271 1.00 29.94 226 ALA A O 1
ATOM 1772 N N . PRO A 1 227 ? -14.226 -18.531 8.164 1.00 35.22 227 PRO A N 1
ATOM 1773 C CA . PRO A 1 227 ? -14.272 -17.186 7.618 1.00 35.22 227 PRO A CA 1
ATOM 1774 C C . PRO A 1 227 ? -15.729 -16.713 7.564 1.00 35.22 227 PRO A C 1
ATOM 1776 O O . PRO A 1 227 ? -16.457 -17.042 6.629 1.00 35.22 227 PRO A O 1
ATOM 1779 N N . THR A 1 228 ? -16.162 -15.908 8.529 1.00 37.28 228 THR A N 1
ATOM 1780 C CA . THR A 1 228 ? -17.283 -14.991 8.309 1.00 37.28 228 THR A CA 1
ATOM 1781 C C . THR A 1 228 ? -16.741 -13.756 7.603 1.00 37.28 228 THR A C 1
ATOM 1783 O O . THR A 1 228 ? -16.055 -12.918 8.183 1.00 37.28 228 THR A O 1
ATOM 1786 N N . VAL A 1 229 ? -17.012 -13.664 6.301 1.00 40.75 229 VAL A N 1
ATOM 1787 C CA . VAL A 1 229 ? -16.880 -12.410 5.557 1.00 40.75 229 VAL A CA 1
ATOM 1788 C C . VAL A 1 229 ? -18.006 -11.508 6.050 1.00 40.75 229 VAL A C 1
ATOM 1790 O O . VAL A 1 229 ? -19.140 -11.647 5.600 1.00 40.75 229 VAL A O 1
ATOM 1793 N N . ASP A 1 230 ? -17.720 -10.634 7.012 1.00 41.34 230 ASP A N 1
ATOM 1794 C CA . ASP A 1 230 ? -18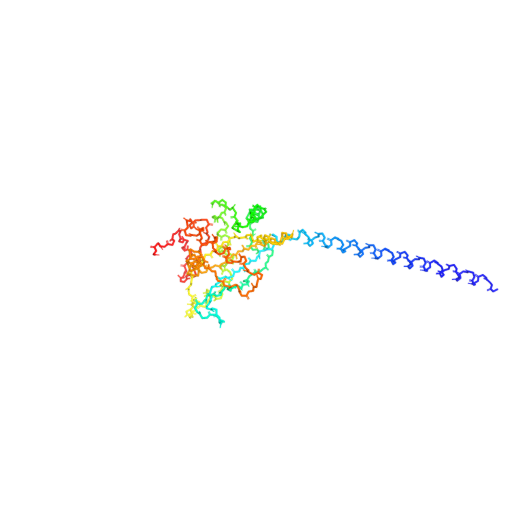.716 -9.682 7.498 1.00 41.34 230 ASP A CA 1
ATOM 1795 C C . ASP A 1 230 ? -18.804 -8.506 6.514 1.00 41.34 230 ASP A C 1
ATOM 1797 O O . ASP A 1 230 ? -17.853 -7.744 6.323 1.00 41.34 230 ASP A O 1
ATOM 1801 N N . PHE A 1 231 ? -19.928 -8.414 5.798 1.00 46.56 231 PHE A N 1
ATOM 1802 C CA . PHE A 1 231 ? -20.136 -7.460 4.700 1.00 46.56 231 PHE A CA 1
ATOM 1803 C C . PHE A 1 231 ? -20.546 -6.057 5.167 1.00 46.56 231 PHE A C 1
ATOM 1805 O O . PHE A 1 231 ? -20.685 -5.154 4.341 1.00 46.56 231 PHE A O 1
ATOM 1812 N N . ALA A 1 232 ? -20.711 -5.850 6.469 1.00 40.50 232 ALA A N 1
ATOM 1813 C CA . ALA A 1 232 ? -20.999 -4.554 7.052 1.00 40.50 232 ALA A CA 1
ATOM 1814 C C . ALA A 1 232 ? -20.312 -4.472 8.414 1.00 40.50 232 ALA A C 1
ATOM 1816 O O . ALA A 1 232 ? -20.631 -5.239 9.318 1.00 40.50 232 ALA A O 1
ATOM 1817 N N . LEU A 1 233 ? -19.374 -3.537 8.578 1.00 42.19 233 LEU A N 1
ATOM 1818 C CA . LEU A 1 233 ? -18.990 -3.138 9.928 1.00 42.19 233 LEU A CA 1
ATOM 1819 C C . LEU A 1 233 ? -20.243 -2.556 10.605 1.00 42.19 233 LEU A C 1
ATOM 1821 O O . LEU A 1 233 ? -20.952 -1.773 9.960 1.00 42.19 233 LEU A O 1
ATOM 1825 N N . PRO A 1 234 ? -20.544 -2.922 11.863 1.00 38.75 234 PRO A N 1
ATOM 1826 C CA . PRO A 1 234 ? -21.628 -2.289 12.594 1.00 38.75 234 PRO A CA 1
ATOM 1827 C C . PRO A 1 234 ? -21.364 -0.784 12.645 1.00 38.75 234 PRO A C 1
ATOM 1829 O O . PRO A 1 234 ? -20.258 -0.350 12.970 1.00 38.75 234 PRO A O 1
ATOM 1832 N N . GLN A 1 235 ? -22.375 0.005 12.282 1.00 40.38 235 GLN A N 1
ATOM 1833 C CA . GLN A 1 235 ? -22.332 1.442 12.504 1.00 40.38 235 GLN A CA 1
ATOM 1834 C C . GLN A 1 235 ? -22.402 1.676 14.013 1.00 40.38 235 GLN A C 1
ATOM 1836 O O . GLN A 1 235 ? -23.457 1.500 14.620 1.00 40.38 235 GLN A O 1
ATOM 1841 N N . THR A 1 236 ? -21.259 2.004 14.607 1.00 46.88 236 THR A N 1
ATOM 1842 C CA . THR A 1 236 ? -21.150 2.591 15.947 1.00 46.88 236 THR A CA 1
ATOM 1843 C C . THR A 1 236 ? -20.607 3.995 15.819 1.00 46.88 236 THR A C 1
ATOM 1845 O O . THR A 1 236 ? -19.551 4.127 15.149 1.00 46.88 236 THR A O 1
#

Secondary structure (DSSP, 8-state):
-HHHHHHHHHHHHHHHHHHHHHHHHHHHHHHHHHHHHHHHHHT--EEEEEEEEEEEEEE-TTSTT-EEEEEEEEEEEEHHHH---HHHHHHHHHHHHTPPTT--B----HHHHHHHHHHHHHHHHHHTHHHHHHHHTT------EEEEEEEEEE-TT-SS--EEEEEEEEEHHHHHHHHHHHHTT--PEESSGGGHHHHHHHHHHHHHHHH-GGGSEEEE--SSSS----SS----

Sequence (236 aa):
MDAVKFGSSIAMKIMAFQGEISAVATALLAAYASYASIQRWRTATFLHIVNVSLNFLEPDPKNEGQEMLFFRTLLERPLPDVVLSKQGQSVLSKCAESTASGQPLLPLTESDAGRLKILTINQLSSLFATGWLNKALGLPVVVRTFVFAWCNEVDPRKTMRMTKLRLMLVEVEALRRVREMALQGQRAAPEFPQAELRFDTMVSIAAAHFQDPKLMGGFRLEPYWAPTVDFALPQT

pLDDT: mean 84.62, std 15.69, range [29.94, 97.0]

Organism: NCBI:txid124430

Radius of gyration: 26.88 Å; chains: 1; bounding box: 92×44×66 Å